Protein 4XPM (pdb70)

Secondary structure (DSSP, 8-state):
----SSS-HHHHHHHHHHHHHHHHHHT----SS-SEE--/---EEEEEETTS-EEEEEEGGGG-GGGHHHHTTPPP-TTSEEEEESSSEEEEEEEETTEEEEEEEE-/-EE-HHHHHHHHHHHTPPPB-SSSS-BPPPPSEEEEEETTT--EEEEEE---HHHHHHHHHHHHHHHHHHTT---EEEEEEETTEEEEEEEEEETTEEEEEEE-TTSSEEEEEEEETTS-HHHHHHHHHHHHHT-GGGTT---

Foldseek 3Di:
DDADPVAGPVRVVVVVVVVVVVVVVVPDDDDPDDPDPPD/DWQKKWKAFLVLHTPDIDGCRVVVSVCSVVVSPDDAPPQAWDWDDDPQWIWIWGDDPRMIMTIIDGD/DDDPQVVVQVLFQVLQDWDQDDVDRDIFHTFQKKFKAFLPQLHTPYMDGCDDPVVNSVVSNVVSVVVVCVVPDCQPKAWDAAPNFTKIWHWDCDPQWIKIKIALTLERMIIMIIHGNVPDNVVRRVSVVVSSNVVPVGHNHYD

InterPro domains:
  IPR028209 LAMTOR1/MEH1 [PF15454] (14-91)
  IPR028209 LAMTOR1/MEH1 [SM01262] (13-97)

B-factor: mean 50.01, std 18.71, range [15.62, 132.66]

CATH classification: 3.40.1840.10

Structure (mmCIF, N/CA/C/O backbone):
data_4XPM
#
_entry.id   4XPM
#
_cell.length_a   48.118
_cell.length_b   48.118
_cell.length_c   223.377
_cell.angle_alpha   90.000
_cell.angle_beta   90.000
_cell.angle_gamma   90.000
#
_symmetry.space_group_name_H-M   'P 41 21 2'
#
loop_
_entity.id
_entity.type
_entity.pdbx_description
1 polymer 'Protein MEH1'
2 polymer 'Uncharacterized protein YCR075W-A'
3 polymer 'Protein SLM4'
4 water water
#
loop_
_atom_site.group_PDB
_atom_site.id
_atom_site.type_symbol
_atom_site.label_atom_id
_atom_site.label_alt_id
_atom_site.label_comp_id
_atom_site.label_asym_id
_atom_site.label_entity_id
_atom_site.label_seq_id
_atom_site.pdbx_PDB_ins_code
_atom_site.Cartn_x
_atom_site.Cartn_y
_atom_site.Cartn_z
_atom_site.occupancy
_atom_site.B_iso_or_equiv
_atom_site.auth_seq_id
_atom_site.auth_comp_id
_atom_site.auth_asym_id
_atom_site.auth_atom_id
_atom_site.pdbx_PDB_model_num
ATOM 1 N N . SER A 1 1 ? -20.441 -16.682 -41.118 1.00 74.96 146 SER A N 1
ATOM 2 C CA . SER A 1 1 ? -19.769 -15.382 -41.041 1.00 76.31 146 SER A CA 1
ATOM 3 C C . SER A 1 1 ? -18.342 -15.411 -41.606 1.00 76.74 146 SER A C 1
ATOM 4 O O . SER A 1 1 ? -17.583 -16.350 -41.360 1.00 73.01 146 SER A O 1
ATOM 7 N N . PRO A 1 2 ? -17.970 -14.368 -42.363 1.00 77.26 147 PRO A N 1
ATOM 8 C CA . PRO A 1 2 ? -16.653 -14.316 -43.012 1.00 80.51 147 PRO A CA 1
ATOM 9 C C . PRO A 1 2 ? -15.524 -14.052 -42.026 1.00 82.94 147 PRO A C 1
ATOM 10 O O . PRO A 1 2 ? -15.743 -13.455 -40.966 1.00 78.60 147 PRO A O 1
ATOM 14 N N . ASP A 1 3 ? -14.324 -14.504 -42.375 1.00 90.06 148 ASP A N 1
ATOM 15 C CA . ASP A 1 3 ? -13.125 -14.090 -41.663 1.00 92.55 148 ASP A CA 1
ATOM 16 C C . ASP A 1 3 ? -12.508 -12.950 -42.482 1.00 90.47 148 ASP A C 1
ATOM 17 O O . ASP A 1 3 ? -12.827 -12.780 -43.660 1.00 92.88 148 ASP A O 1
ATOM 22 N N . SER A 1 4 ? -11.645 -12.161 -41.851 1.00 88.14 149 SER A N 1
ATOM 23 C CA . SER A 1 4 ? -11.061 -10.981 -42.480 1.00 84.59 149 SER A CA 1
ATOM 24 C C . SER A 1 4 ? -9.585 -10.888 -42.109 1.00 84.36 149 SER A C 1
ATOM 25 O O . SER A 1 4 ? -9.193 -11.285 -41.009 1.00 80.14 149 SER A O 1
ATOM 28 N N . ALA A 1 5 ? -8.768 -10.382 -43.031 1.00 83.60 150 ALA A N 1
ATOM 29 C CA . ALA A 1 5 ? -7.352 -10.161 -42.755 1.00 81.34 150 ALA A CA 1
ATOM 30 C C . ALA A 1 5 ? -7.127 -8.823 -42.039 1.00 80.69 150 ALA A C 1
ATOM 31 O O . ALA A 1 5 ? -6.007 -8.512 -41.629 1.00 86.94 150 ALA A O 1
ATOM 33 N N . LYS A 1 6 ? -8.193 -8.038 -41.888 1.00 77.44 151 LYS A N 1
ATOM 34 C CA . LYS A 1 6 ? -8.106 -6.764 -41.175 1.00 71.17 151 LYS A CA 1
ATOM 35 C C . LYS A 1 6 ? -8.040 -7.059 -39.684 1.00 62.20 151 LYS A C 1
ATOM 36 O O . LYS A 1 6 ? -7.212 -6.513 -38.971 1.00 64.04 151 LYS A O 1
ATOM 42 N N . ILE A 1 7 ? -8.934 -7.924 -39.223 1.00 60.33 152 ILE A N 1
ATOM 43 C CA . ILE A 1 7 ? -8.815 -8.537 -37.910 1.00 50.25 152 ILE A CA 1
ATOM 44 C C . ILE A 1 7 ? -9.463 -9.914 -37.987 1.00 52.27 152 ILE A C 1
ATOM 45 O O . ILE A 1 7 ? -10.626 -10.034 -38.357 1.00 56.56 152 ILE A O 1
ATOM 50 N N . SER A 1 8 ? -8.711 -10.958 -37.673 1.00 52.46 153 SER A N 1
ATOM 51 C CA . SER A 1 8 ? -9.245 -12.311 -37.804 1.00 54.76 153 SER A CA 1
ATOM 52 C C . SER A 1 8 ? -10.184 -12.678 -36.659 1.00 53.43 153 SER A C 1
ATOM 53 O O . SER A 1 8 ? -10.233 -11.995 -35.645 1.00 51.43 153 SER A O 1
ATOM 56 N N . LYS A 1 9 ? -10.931 -13.761 -36.825 1.00 38.33 154 LYS A N 1
ATOM 57 C CA . LYS A 1 9 ? -11.842 -14.218 -35.763 1.00 48.58 154 LYS A CA 1
ATOM 58 C C . LYS A 1 9 ? -11.093 -14.496 -34.453 1.00 44.51 154 LYS A C 1
ATOM 59 O O . LYS A 1 9 ? -11.538 -14.087 -33.378 1.00 37.67 154 LYS A O 1
ATOM 65 N N . GLU A 1 10 ? -9.962 -15.193 -34.571 1.00 37.08 155 GLU A N 1
ATOM 66 C CA . GLU A 1 10 ? -9.084 -15.514 -33.447 1.00 36.53 155 GLU A CA 1
ATOM 67 C C . GLU A 1 10 ? -8.637 -14.259 -32.713 1.00 38.44 155 GLU A C 1
ATOM 68 O O . GLU A 1 10 ? -8.738 -14.182 -31.483 1.00 34.00 155 GLU A O 1
ATOM 74 N N . GLN A 1 11 ? -8.159 -13.270 -33.467 1.00 35.25 156 GLN A N 1
ATOM 75 C CA . GLN A 1 11 ? -7.731 -11.992 -32.870 1.00 43.86 156 GLN A CA 1
ATOM 76 C C . GLN A 1 11 ? -8.878 -11.271 -32.168 1.00 32.85 156 GLN A C 1
ATOM 77 O O . GLN A 1 11 ? -8.712 -10.717 -31.083 1.00 37.39 156 GLN A O 1
ATOM 83 N N . LEU A 1 12 ? -10.034 -11.268 -32.820 1.00 33.03 157 LEU A N 1
ATOM 84 C CA . LEU A 1 12 ? -11.198 -10.557 -32.334 1.00 38.06 157 LEU A CA 1
ATOM 85 C C . LEU A 1 12 ? -11.692 -11.167 -31.018 1.00 38.63 157 LEU A C 1
ATOM 86 O O . LEU A 1 12 ? -11.934 -10.453 -30.042 1.00 44.55 157 LEU A O 1
ATOM 91 N N . LYS A 1 13 ? -11.827 -12.489 -31.017 1.00 36.72 158 LYS A N 1
ATOM 92 C CA . LYS A 1 13 ? -12.164 -13.268 -29.833 1.00 39.98 158 LYS A CA 1
ATOM 93 C C . LYS A 1 13 ? -11.147 -13.006 -28.712 1.00 38.08 158 LYS A C 1
ATOM 94 O O . LYS A 1 13 ? -11.509 -12.729 -27.556 1.00 32.12 158 LYS A O 1
ATOM 100 N N . LYS A 1 14 ? -9.870 -13.064 -29.071 1.00 34.25 159 LYS A N 1
ATOM 101 C CA . LYS A 1 14 ? -8.797 -12.833 -28.108 1.00 33.73 159 LYS A CA 1
ATOM 102 C C . LYS A 1 14 ? -8.852 -11.429 -27.502 1.00 33.71 159 LYS A C 1
ATOM 103 O O . LYS A 1 14 ? -8.640 -11.248 -26.295 1.00 32.96 159 LYS A O 1
ATOM 109 N N . LEU A 1 15 ? -9.150 -10.439 -28.330 1.00 30.13 160 LEU A N 1
ATOM 110 C CA . LEU A 1 15 ? -9.295 -9.084 -27.835 1.00 29.53 160 LEU A CA 1
ATOM 111 C C . LEU A 1 15 ? -10.519 -8.967 -26.908 1.00 30.37 160 LEU A C 1
ATOM 112 O O . LEU A 1 15 ? -10.517 -8.204 -25.946 1.00 36.47 160 LEU A O 1
ATOM 117 N N . HIS A 1 16 ? -11.563 -9.733 -27.196 1.00 30.66 161 HIS A N 1
ATOM 118 C CA . HIS A 1 16 ? -12.732 -9.749 -26.329 1.00 31.41 161 HIS A CA 1
ATOM 119 C C . HIS A 1 16 ? -12.336 -10.316 -24.971 1.00 32.45 161 HIS A C 1
ATOM 120 O O . HIS A 1 16 ? -12.651 -9.739 -23.928 1.00 32.36 161 HIS A O 1
ATOM 127 N N . SER A 1 17 ? -11.616 -11.431 -24.977 1.00 29.16 162 SER A N 1
ATOM 128 C CA . SER A 1 17 ? -11.200 -12.049 -23.714 1.00 29.53 162 SER A CA 1
ATOM 129 C C . SER A 1 17 ? -10.281 -11.131 -22.893 1.00 29.37 162 SER A C 1
ATOM 130 O O . SER A 1 17 ? -10.384 -11.092 -21.664 1.00 32.23 162 SER A O 1
ATOM 133 N N . ASN A 1 18 ? -9.396 -10.392 -23.571 1.00 31.01 163 ASN A N 1
ATOM 134 C CA . ASN A 1 18 ? -8.484 -9.456 -22.897 1.00 32.73 163 ASN A CA 1
ATOM 135 C C . ASN A 1 18 ? -9.227 -8.318 -22.199 1.00 32.87 163 ASN A C 1
ATOM 136 O O . ASN A 1 18 ? -8.977 -8.033 -21.025 1.00 36.82 163 ASN A O 1
ATOM 141 N N . ILE A 1 19 ? -10.144 -7.676 -22.914 1.00 31.17 164 ILE A N 1
ATOM 142 C CA . ILE A 1 19 ? -10.964 -6.631 -22.313 1.00 28.47 164 ILE A CA 1
ATOM 143 C C . ILE A 1 19 ? -11.706 -7.168 -21.070 1.00 30.17 164 ILE A C 1
ATOM 144 O O . ILE A 1 19 ? -11.680 -6.540 -20.007 1.00 33.78 164 ILE A O 1
ATOM 149 N N . LEU A 1 20 ? -12.340 -8.339 -21.190 1.00 30.24 165 LEU A N 1
ATOM 150 C CA . LEU A 1 20 ? -13.077 -8.920 -20.060 1.00 32.43 165 LEU A CA 1
ATOM 151 C C . LEU A 1 20 ? -12.143 -9.239 -18.901 1.00 32.54 165 LEU A C 1
ATOM 152 O O . LEU A 1 20 ? -12.418 -8.865 -17.756 1.00 30.44 165 LEU A O 1
ATOM 157 N N . ASN A 1 21 ? -11.037 -9.914 -19.203 1.00 30.01 166 ASN A N 1
ATOM 158 C CA . ASN A 1 21 ? -10.070 -10.263 -18.170 1.00 34.06 166 ASN A CA 1
ATOM 159 C C . ASN A 1 21 ? -9.586 -9.039 -17.402 1.00 31.13 166 ASN A C 1
ATOM 160 O O . ASN A 1 21 ? -9.504 -9.072 -16.175 1.00 32.07 166 ASN A O 1
ATOM 165 N N . GLU A 1 22 ? -9.281 -7.960 -18.123 1.00 35.04 167 GLU A N 1
ATOM 166 C CA . GLU A 1 22 ? -8.767 -6.746 -17.497 1.00 34.92 167 GLU A CA 1
ATOM 167 C C . GLU A 1 22 ? -9.832 -6.127 -16.611 1.00 37.99 167 GLU A C 1
ATOM 168 O O . GLU A 1 22 ? -9.549 -5.727 -15.490 1.00 44.84 167 GLU A O 1
ATOM 174 N N . ILE A 1 23 ? -11.058 -6.050 -17.118 1.00 34.38 168 ILE A N 1
ATOM 175 C CA . ILE A 1 23 ? -12.144 -5.424 -16.370 1.00 35.12 168 ILE A CA 1
ATOM 176 C C . ILE A 1 23 ? -12.449 -6.205 -15.103 1.00 44.42 168 ILE A C 1
ATOM 177 O O . ILE A 1 23 ? -12.571 -5.624 -14.024 1.00 45.27 168 ILE A O 1
ATOM 182 N N . PHE A 1 24 ? -12.571 -7.524 -15.225 1.00 32.26 169 PHE A N 1
ATOM 183 C CA . PHE A 1 24 ? -12.861 -8.331 -14.040 1.00 45.03 169 PHE A CA 1
ATOM 184 C C . PHE A 1 24 ? -11.692 -8.319 -13.034 1.00 43.26 169 PHE A C 1
ATOM 185 O O . PHE A 1 24 ? -11.898 -8.262 -11.832 1.00 43.10 169 PHE A O 1
ATOM 193 N N . SER A 1 25 ? -10.461 -8.307 -13.530 1.00 36.74 170 SER A N 1
ATOM 194 C CA . SER A 1 25 ? -9.316 -8.216 -12.638 1.00 41.59 170 SER A CA 1
ATOM 195 C C . SER A 1 25 ? -9.367 -6.890 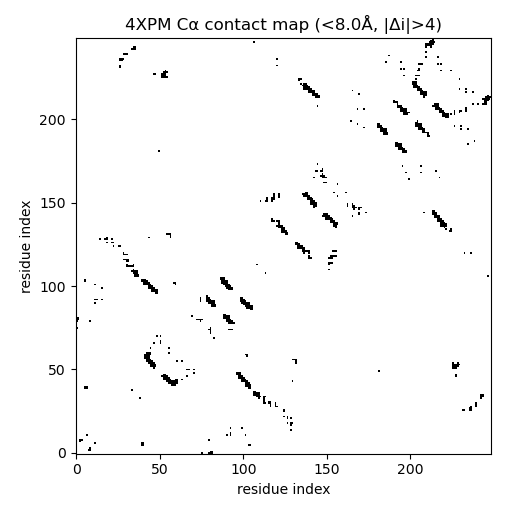-11.870 1.00 44.84 170 SER A C 1
ATOM 196 O O . SER A 1 25 ? -9.241 -6.864 -10.650 1.00 50.90 170 SER A O 1
ATOM 199 N N . GLN A 1 26 ? -9.596 -5.800 -12.592 1.00 42.70 171 GLN A N 1
ATOM 200 C CA . GLN A 1 26 ? -9.624 -4.472 -11.996 1.00 40.29 171 GLN A CA 1
ATOM 201 C C . GLN A 1 26 ? -10.911 -4.191 -11.213 1.00 43.07 171 GLN A C 1
ATOM 202 O O . GLN A 1 26 ? -11.037 -3.153 -10.561 1.00 45.62 171 GLN A O 1
ATOM 208 N N . SER A 1 27 ? -11.860 -5.119 -11.261 1.00 43.38 172 SER A N 1
ATOM 209 C CA . SER A 1 27 ? -13.104 -4.951 -10.506 1.00 40.67 172 SER A CA 1
ATOM 210 C C . SER A 1 27 ? -13.017 -5.508 -9.094 1.00 43.64 172 SER A C 1
ATOM 211 O O . SER A 1 27 ? -13.963 -5.398 -8.324 1.00 50.22 172 SER A O 1
ATOM 214 N N . GLN A 1 28 ? -11.893 -6.127 -8.764 1.00 48.54 173 GLN A N 1
ATOM 215 C CA . GLN A 1 28 ? -11.724 -6.699 -7.444 1.00 49.27 173 GLN A CA 1
ATOM 216 C C . GLN A 1 28 ? -11.432 -5.562 -6.509 1.00 46.09 173 GLN A C 1
ATOM 217 O O . GLN A 1 28 ? -10.711 -4.634 -6.857 1.00 50.45 173 GLN A O 1
ATOM 223 N N . VAL A 1 29 ? -12.016 -5.609 -5.324 1.00 45.56 174 VAL A N 1
ATOM 224 C CA . VAL A 1 29 ? -11.644 -4.650 -4.297 1.00 49.03 174 VAL A CA 1
ATOM 225 C C . VAL A 1 29 ? -11.376 -5.381 -2.988 1.00 53.08 174 VAL A C 1
ATOM 226 O O . VAL A 1 29 ? -12.094 -6.325 -2.627 1.00 51.27 174 VAL A O 1
ATOM 230 N N . ASN A 1 30 ? -10.301 -4.986 -2.311 1.00 50.22 175 ASN A N 1
ATOM 231 C CA . ASN A 1 30 ? -9.966 -5.604 -1.041 1.00 49.07 175 ASN A CA 1
ATOM 232 C C . ASN A 1 30 ? -10.685 -4.870 0.063 1.00 48.76 175 ASN A C 1
ATOM 233 O O . ASN A 1 30 ? -10.683 -3.637 0.090 1.00 47.74 175 ASN A O 1
ATOM 238 N N . LYS A 1 31 ? -11.333 -5.606 0.959 1.00 50.95 176 LYS A N 1
ATOM 239 C CA . LYS A 1 31 ? -11.713 -4.982 2.224 1.00 57.14 176 LYS A CA 1
ATOM 240 C C . LYS A 1 31 ? -10.501 -4.999 3.153 1.00 52.88 176 LYS A C 1
ATOM 241 O O . LYS A 1 31 ? -9.740 -5.963 3.169 1.00 54.90 176 LYS A O 1
ATOM 247 N N . PRO A 1 32 ? -10.304 -3.909 3.901 1.00 53.10 177 PRO A N 1
ATOM 248 C CA . PRO A 1 32 ? -9.171 -3.779 4.825 1.00 55.96 177 PRO A CA 1
ATOM 249 C C . PRO A 1 32 ? -9.342 -4.696 6.023 1.00 52.90 177 PRO A C 1
ATOM 250 O O . PRO A 1 32 ? -8.371 -4.977 6.721 1.00 54.35 177 PRO A O 1
ATOM 254 N N . GLY A 1 33 ? -10.570 -5.147 6.254 1.00 51.56 178 GLY A N 1
ATOM 255 C CA . GLY A 1 33 ? -10.878 -6.015 7.378 1.00 56.81 178 GLY A CA 1
ATOM 256 C C . GLY A 1 33 ? -12.367 -6.312 7.482 1.00 56.13 178 GLY A C 1
ATOM 257 O O . GLY A 1 33 ? -13.142 -5.914 6.613 1.00 61.17 178 GLY A O 1
ATOM 258 N N . PRO A 1 34 ? -1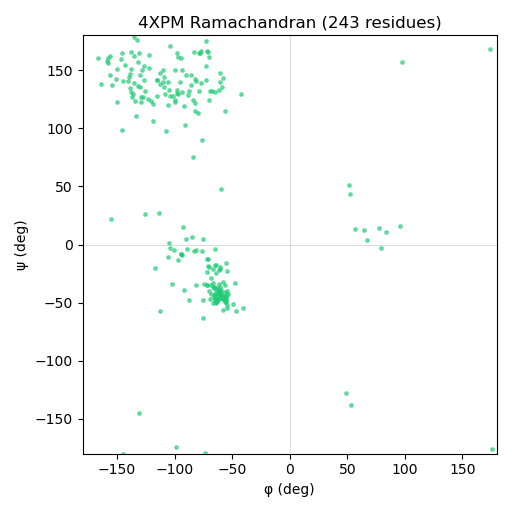2.776 -7.030 8.539 1.00 56.40 179 PRO A N 1
ATOM 259 C CA . PRO A 1 34 ? -14.199 -7.315 8.755 1.00 58.47 179 PRO A CA 1
ATOM 260 C C . PRO A 1 34 ? -15.004 -6.023 8.857 1.00 52.01 179 PRO A C 1
ATOM 261 O O . PRO A 1 34 ? -14.499 -5.043 9.401 1.00 48.22 179 PRO A O 1
ATOM 265 N N . LEU A 1 35 ? -16.223 -6.024 8.323 1.00 47.23 180 LEU A N 1
ATOM 266 C CA . LEU A 1 35 ? -17.030 -4.808 8.216 1.00 44.96 180 LEU A CA 1
ATOM 267 C C . LEU A 1 35 ? -18.096 -4.702 9.318 1.00 44.94 180 LEU A C 1
ATOM 268 O O . LEU A 1 35 ? -18.802 -3.696 9.424 1.00 41.34 180 LEU A O 1
ATOM 273 N N . THR A 1 36 ? -18.209 -5.749 10.129 1.00 47.13 181 THR A N 1
ATOM 274 C CA . THR A 1 36 ? -19.145 -5.766 11.246 1.00 48.06 181 THR A CA 1
ATOM 275 C C . THR A 1 36 ? -18.477 -6.105 12.580 1.00 57.78 181 THR A C 1
ATOM 276 O O . THR A 1 36 ? -17.447 -6.783 12.625 1.00 50.33 181 THR A O 1
ATOM 280 N N . VAL A 1 37 ? -19.082 -5.621 13.662 1.00 56.87 182 VAL A N 1
ATOM 281 C CA . VAL A 1 37 ? -18.688 -5.992 15.018 1.00 58.70 182 VAL A CA 1
ATOM 282 C C . VAL A 1 37 ? -19.924 -6.416 15.808 1.00 58.28 182 VAL A C 1
ATOM 283 O O . VAL A 1 37 ? -21.013 -5.881 15.587 1.00 57.06 182 VAL A O 1
ATOM 287 N N . PRO A 1 38 ? -19.772 -7.395 16.716 1.00 66.46 183 PRO A N 1
ATOM 288 C CA . PRO A 1 38 ? -18.538 -8.131 17.020 1.00 70.94 183 PRO A CA 1
ATOM 289 C C . PRO A 1 38 ? -18.172 -9.100 15.912 1.00 74.65 183 PRO A C 1
ATOM 290 O O . PRO A 1 38 ? -18.934 -9.238 14.956 1.00 78.31 183 PRO A O 1
ATOM 294 N N . PHE A 1 39 ? -17.017 -9.746 16.027 1.00 84.28 184 PHE A N 1
ATOM 295 C CA . PHE A 1 39 ? -16.558 -10.666 14.991 1.00 88.79 184 PHE A CA 1
ATOM 296 C C . PHE A 1 39 ? -17.163 -12.054 15.170 1.00 91.18 184 PHE A C 1
ATOM 297 O O . PHE A 1 39 ? -17.159 -12.605 16.271 1.00 95.12 184 PHE A O 1
ATOM 305 N N . ASP B 2 9 ? -6.108 -1.600 -40.380 1.00 78.88 8 ASP B N 1
ATOM 306 C CA . ASP B 2 9 ? -5.897 -1.242 -38.983 1.00 73.41 8 ASP B CA 1
ATOM 307 C C . ASP B 2 9 ? -7.229 -1.051 -38.237 1.00 66.59 8 ASP B C 1
ATOM 308 O O . ASP B 2 9 ? -8.287 -0.839 -38.839 1.00 61.83 8 ASP B O 1
ATOM 313 N N . ILE B 2 10 ? -7.161 -1.123 -36.916 1.00 59.61 9 ILE B N 1
ATOM 314 C CA . ILE B 2 10 ? -8.330 -0.937 -36.077 1.00 56.06 9 ILE B CA 1
ATOM 315 C C . ILE B 2 10 ? -8.595 0.545 -35.859 1.00 56.41 9 ILE B C 1
ATOM 316 O O . ILE B 2 10 ? -7.744 1.262 -35.354 1.00 59.90 9 ILE B O 1
ATOM 321 N N . LYS B 2 11 ? -9.778 1.008 -36.247 1.00 55.33 10 LYS B N 1
ATOM 322 C CA . LYS B 2 11 ? -10.087 2.429 -36.159 1.00 47.78 10 LYS B CA 1
ATOM 323 C C . LYS B 2 11 ? -10.866 2.753 -34.888 1.00 49.70 10 LYS B C 1
ATOM 324 O O . LYS B 2 11 ? -11.008 3.917 -34.511 1.00 53.00 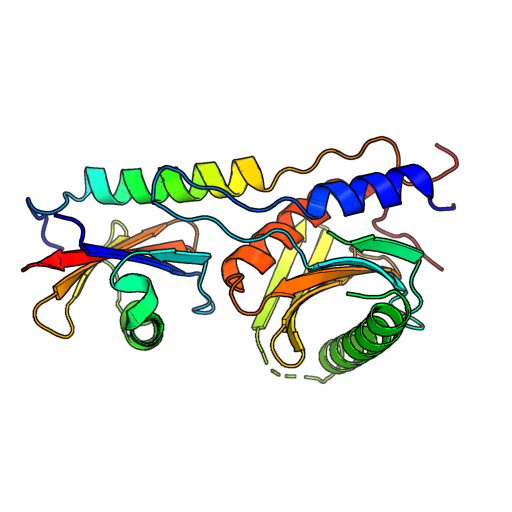10 LYS B O 1
ATOM 330 N N . GLY B 2 12 ? -11.377 1.722 -34.224 1.00 47.94 11 GLY B N 1
ATOM 331 C CA . GLY B 2 12 ? -12.135 1.935 -33.007 1.00 46.55 11 GLY B CA 1
ATOM 332 C C . GLY B 2 12 ? -12.762 0.672 -32.468 1.00 40.00 11 GLY B C 1
ATOM 333 O O . GLY B 2 12 ? -12.785 -0.356 -33.148 1.00 41.11 11 GLY B O 1
ATOM 334 N N . THR B 2 13 ? -13.265 0.750 -31.236 1.00 35.95 12 THR B N 1
ATOM 335 C CA . THR B 2 13 ? -13.988 -0.361 -30.615 1.00 31.41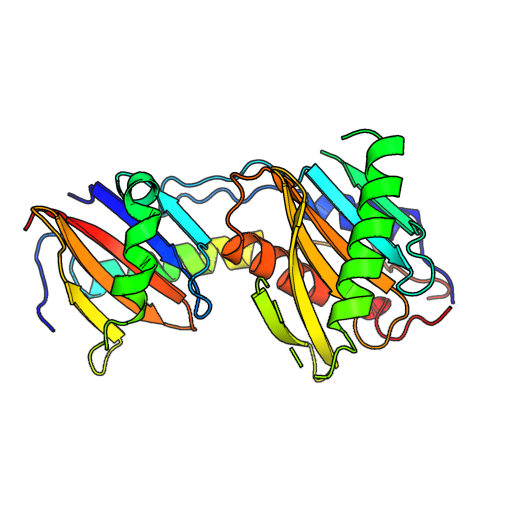 12 THR B CA 1
ATOM 336 C C . THR B 2 13 ? -15.137 0.185 -29.781 1.00 34.10 12 THR B C 1
ATOM 337 O O . THR B 2 13 ? -15.099 1.336 -29.324 1.00 36.40 12 THR B O 1
ATOM 341 N N . ILE B 2 14 ? -16.162 -0.644 -29.608 1.00 28.65 13 ILE B N 1
ATOM 342 C CA . ILE B 2 14 ? -17.192 -0.442 -28.598 1.00 42.16 13 ILE B CA 1
ATOM 343 C C . ILE B 2 14 ? -17.480 -1.803 -27.982 1.00 37.46 13 ILE B C 1
ATOM 344 O O . ILE B 2 14 ? -17.692 -2.776 -28.706 1.00 30.77 13 ILE B O 1
ATOM 349 N N . ALA B 2 15 ? -17.491 -1.883 -26.659 1.00 31.89 14 ALA B N 1
ATOM 350 C CA . ALA B 2 15 ? -18.051 -3.057 -26.006 1.00 28.82 14 ALA B CA 1
ATOM 351 C C . ALA B 2 15 ? -19.339 -2.633 -25.330 1.00 31.38 14 ALA B C 1
ATOM 352 O O . ALA B 2 15 ? -19.408 -1.549 -24.748 1.00 35.16 14 ALA B O 1
ATOM 354 N N . PHE B 2 16 ? -20.361 -3.486 -25.405 1.00 27.93 15 PHE B N 1
ATOM 355 C CA . PHE B 2 16 ? -21.624 -3.193 -24.754 1.00 24.14 15 PHE B CA 1
ATOM 356 C C . PHE B 2 16 ? -22.318 -4.440 -24.233 1.00 24.82 15 PHE B C 1
ATOM 357 O O . PHE B 2 16 ? -22.039 -5.541 -24.700 1.00 31.38 15 PHE B O 1
ATOM 365 N N . ASP B 2 17 ? -23.231 -4.261 -23.277 1.00 24.24 16 ASP B N 1
ATOM 366 C CA . ASP B 2 17 ? -23.861 -5.392 -22.620 1.00 32.64 16 ASP B CA 1
ATOM 367 C C . ASP B 2 17 ? -25.233 -5.679 -23.236 1.00 33.71 16 ASP B C 1
ATOM 368 O O . ASP B 2 17 ? -25.616 -5.030 -24.213 1.00 28.37 16 ASP B O 1
ATOM 373 N N . THR B 2 18 ? -25.970 -6.624 -22.648 1.00 36.65 17 THR B N 1
ATOM 374 C CA . THR B 2 18 ? -27.271 -7.057 -23.179 1.00 37.47 17 THR B CA 1
ATOM 375 C C . THR B 2 18 ? -28.402 -6.031 -23.044 1.00 33.25 17 THR B C 1
ATOM 376 O O . THR B 2 18 ? -29.405 -6.133 -23.733 1.00 36.44 17 THR B O 1
ATOM 380 N N . HIS B 2 19 ? -28.246 -5.058 -22.150 1.00 34.94 18 HIS B N 1
ATOM 381 C CA . HIS B 2 19 ? -29.177 -3.938 -22.069 1.00 31.48 18 HIS B CA 1
ATOM 382 C C . HIS B 2 19 ? -28.820 -2.882 -23.136 1.00 33.76 18 HIS B C 1
ATOM 383 O O . HIS B 2 19 ? -29.519 -1.889 -23.289 1.00 35.97 18 HIS B O 1
ATOM 390 N N . GLY B 2 20 ? -27.725 -3.080 -23.863 1.00 32.52 19 GLY B N 1
ATOM 391 C CA . GLY B 2 20 ? -27.277 -2.076 -24.814 1.00 26.73 19 GLY B CA 1
ATOM 392 C C . GLY B 2 20 ? -26.446 -0.957 -24.176 1.00 38.89 19 GLY B C 1
ATOM 393 O O . GLY B 2 20 ? -26.180 0.059 -24.822 1.00 38.12 19 GLY B O 1
ATOM 394 N N . ASN B 2 21 ? -26.034 -1.122 -22.917 1.00 28.93 20 ASN B N 1
ATOM 395 C CA . ASN B 2 21 ? -25.229 -0.092 -22.249 1.00 33.31 20 ASN B CA 1
ATOM 396 C C . ASN B 2 21 ? -23.749 -0.257 -22.548 1.00 30.80 20 ASN B C 1
ATOM 397 O O . ASN B 2 21 ? -23.262 -1.380 -22.714 1.00 30.97 20 ASN B O 1
ATOM 402 N N . VAL B 2 22 ? -23.020 0.842 -22.640 1.00 30.09 21 VAL B N 1
ATOM 403 C CA . VAL B 2 22 ? -21.628 0.689 -23.035 1.00 28.70 21 VAL B CA 1
ATOM 404 C C . VAL B 2 22 ? -20.767 0.313 -21.854 1.00 27.20 21 VAL B C 1
ATOM 405 O O . VAL B 2 22 ? -21.022 0.717 -20.720 1.00 32.26 21 VAL B O 1
ATOM 409 N N . ILE B 2 23 ? -19.802 -0.551 -22.133 1.00 27.93 22 ILE B N 1
ATOM 410 C CA . ILE B 2 23 ? -18.786 -0.954 -21.177 1.00 29.30 22 ILE B CA 1
ATOM 411 C C . ILE B 2 23 ? -17.459 -0.227 -21.459 1.00 27.69 22 ILE B C 1
ATOM 412 O O . ILE B 2 23 ? -16.697 0.114 -20.538 1.00 28.95 22 ILE B O 1
ATOM 417 N N . GLU B 2 24 ? -17.190 0.019 -22.737 1.00 32.06 23 GLU B N 1
ATOM 418 C CA . GLU B 2 24 ? -16.038 0.839 -23.124 1.00 38.64 23 GLU B CA 1
ATOM 419 C C . GLU B 2 24 ? -16.152 1.227 -24.584 1.00 36.60 23 GLU B C 1
ATOM 420 O O . GLU B 2 24 ? -16.879 0.581 -25.357 1.00 30.64 23 GLU B O 1
ATOM 426 N N . SER B 2 25 ? -15.427 2.276 -24.956 1.00 32.31 24 SER B N 1
ATOM 427 C CA . SER B 2 25 ? -15.359 2.686 -26.356 1.00 38.52 24 SER B CA 1
ATOM 428 C C . SER B 2 25 ? -14.085 3.480 -26.605 1.00 36.75 24 SER B C 1
ATOM 429 O O . SER B 2 25 ? -13.603 4.188 -25.721 1.00 43.25 24 SER B O 1
ATOM 432 N N . THR B 2 26 ? -13.539 3.322 -27.808 1.00 43.53 25 THR B N 1
ATOM 433 C CA . THR B 2 26 ? -12.284 3.942 -28.232 1.00 39.26 25 THR B CA 1
ATOM 434 C C . THR B 2 26 ? -12.405 4.264 -29.717 1.00 45.11 25 THR B C 1
ATOM 435 O O . THR B 2 26 ? -13.300 3.735 -30.404 1.00 43.80 25 THR B O 1
ATOM 439 N N . GLY B 2 27 ? -11.496 5.109 -30.210 1.00 47.93 26 GLY B N 1
ATOM 440 C CA . GLY B 2 27 ? -11.456 5.501 -31.612 1.00 41.00 26 GLY B CA 1
ATOM 441 C C . GLY B 2 27 ? -12.788 6.037 -32.120 1.00 52.94 26 GLY B C 1
ATOM 442 O O . GLY B 2 27 ? -13.481 6.789 -31.421 1.00 44.49 26 GLY B O 1
ATOM 443 N N . VAL B 2 28 ? -13.160 5.639 -33.333 1.00 40.68 27 VAL B N 1
ATOM 444 C CA . VAL B 2 28 ? -14.443 6.041 -33.897 1.00 54.71 27 VAL B CA 1
ATOM 445 C C . VAL B 2 28 ? -15.593 5.456 -33.087 1.00 52.63 27 VAL B C 1
ATOM 446 O O . VAL B 2 28 ? -16.733 5.917 -33.192 1.00 51.75 27 VAL B O 1
ATOM 450 N N . GLY B 2 29 ? -15.286 4.438 -32.286 1.00 45.10 28 GLY B N 1
ATOM 451 C CA . GLY B 2 29 ? -16.288 3.799 -31.459 1.00 38.75 28 GLY B CA 1
ATOM 452 C C . GLY B 2 29 ? -16.993 4.809 -30.579 1.00 44.99 28 GLY B C 1
ATOM 453 O O . GLY B 2 29 ? -18.219 4.776 -30.454 1.00 44.05 28 GLY B O 1
ATOM 454 N N . SER B 2 30 ? -16.218 5.723 -29.988 1.00 45.55 29 SER B N 1
ATOM 455 C CA . SER B 2 30 ? -16.772 6.761 -29.113 1.00 43.99 29 SER B CA 1
ATOM 456 C C . SER B 2 30 ? -17.654 7.766 -29.865 1.00 52.14 29 SER B C 1
ATOM 457 O O . SER B 2 30 ? -18.494 8.438 -29.265 1.00 54.19 29 SER B O 1
ATOM 460 N N . GLN B 2 31 ? -17.466 7.854 -31.179 1.00 51.01 30 GLN B N 1
ATOM 461 C CA . GLN B 2 31 ? -18.213 8.792 -32.001 1.00 53.83 30 GLN B CA 1
ATOM 462 C C . GLN B 2 31 ? -19.445 8.123 -32.584 1.00 54.10 30 GLN B C 1
ATOM 463 O O . GLN B 2 31 ? -20.302 8.782 -33.166 1.00 55.60 30 GLN B O 1
ATOM 469 N N . ARG B 2 32 ? -19.536 6.809 -32.419 1.00 51.48 31 ARG B N 1
ATOM 470 C CA . ARG B 2 32 ? -20.616 6.059 -33.043 1.00 49.26 31 ARG B CA 1
ATOM 471 C C . ARG B 2 32 ? -21.413 5.231 -32.051 1.00 48.80 31 ARG B C 1
ATOM 472 O O . ARG B 2 32 ? -22.018 4.226 -32.426 1.00 48.54 31 ARG B O 1
ATOM 480 N N . ILE B 2 33 ? -21.427 5.672 -30.796 1.00 47.67 32 ILE B N 1
ATOM 481 C CA . ILE B 2 33 ? -22.204 5.021 -29.748 1.00 41.69 32 ILE B CA 1
ATOM 482 C C . ILE B 2 33 ? -23.642 4.737 -30.187 1.00 43.83 32 ILE B C 1
ATOM 483 O O . ILE B 2 33 ? -24.226 3.723 -29.808 1.00 51.63 32 ILE B O 1
ATOM 488 N N . GLU B 2 34 ? -24.206 5.599 -31.023 1.00 42.27 33 GLU B N 1
ATOM 489 C CA . GLU B 2 34 ? -25.586 5.391 -31.461 1.00 47.21 33 GLU B CA 1
ATOM 490 C C . GLU B 2 34 ? -25.766 4.114 -32.290 1.00 47.58 33 GLU B C 1
ATOM 491 O O . GLU B 2 34 ? -26.886 3.638 -32.439 1.00 49.58 33 GLU B O 1
ATOM 497 N N . ASP B 2 35 ? -24.664 3.564 -32.810 1.00 46.28 34 ASP B N 1
ATOM 498 C CA . ASP B 2 35 ? -24.689 2.327 -33.604 1.00 46.62 34 ASP B CA 1
ATOM 499 C C . ASP B 2 35 ? -25.227 1.129 -32.820 1.00 47.21 34 ASP B C 1
ATOM 500 O O . ASP B 2 35 ? -25.642 0.135 -33.417 1.00 39.27 34 ASP B O 1
ATOM 505 N N . ILE B 2 36 ? -25.182 1.213 -31.488 1.00 47.79 35 ILE B N 1
ATOM 506 C CA . ILE B 2 36 ? -25.450 0.058 -30.632 1.00 42.82 35 ILE B CA 1
ATOM 507 C C . ILE B 2 36 ? -26.849 -0.483 -30.848 1.00 42.71 35 ILE B C 1
ATOM 508 O O . ILE B 2 36 ? -27.049 -1.691 -30.883 1.00 43.24 35 ILE B O 1
ATOM 513 N N . GLY B 2 37 ? -27.808 0.420 -31.010 1.00 38.03 36 GLY B N 1
ATOM 514 C CA . GLY B 2 37 ? -29.165 0.032 -31.352 1.00 36.24 36 GLY B CA 1
ATOM 515 C C . GLY B 2 37 ? -29.219 -0.988 -32.482 1.00 40.00 36 GLY B C 1
ATOM 516 O O . GLY B 2 37 ? -29.756 -2.085 -32.299 1.00 46.27 36 GLY B O 1
ATOM 517 N N . ASP B 2 38 ? -28.643 -0.648 -33.635 1.00 36.50 37 ASP B N 1
ATOM 518 C CA . ASP B 2 38 ? -28.558 -1.592 -34.759 1.00 37.46 37 ASP B CA 1
ATOM 519 C C . ASP B 2 38 ? -27.695 -2.821 -34.445 1.00 35.47 37 ASP B C 1
ATOM 520 O O . ASP B 2 38 ? -28.127 -3.946 -34.656 1.00 33.64 37 ASP B O 1
ATOM 525 N N . LEU B 2 39 ? -26.478 -2.594 -33.944 1.00 31.71 38 LEU B N 1
ATOM 526 C CA . LEU B 2 39 ? -25.537 -3.667 -33.652 1.00 30.30 38 LEU B CA 1
ATOM 527 C C . LEU B 2 39 ? -26.135 -4.743 -32.740 1.00 52.85 38 LEU B C 1
ATOM 528 O O . LEU B 2 39 ? -25.954 -5.934 -32.976 1.00 29.48 38 LEU B O 1
ATOM 533 N N . SER B 2 40 ? -26.863 -4.311 -31.714 1.00 29.05 39 SER B N 1
ATOM 534 C CA . SER B 2 40 ? -27.427 -5.202 -30.708 1.00 32.82 39 SER B CA 1
ATOM 535 C C . SER B 2 40 ? -28.569 -6.030 -31.282 1.00 39.73 39 SER B C 1
ATOM 536 O O . SER B 2 40 ? -29.026 -6.978 -30.655 1.00 45.48 39 SER B O 1
ATOM 539 N N . LYS B 2 41 ? -29.039 -5.649 -32.464 1.00 38.09 40 LYS B N 1
ATOM 540 C CA . LYS B 2 41 ? -30.102 -6.378 -33.149 1.00 37.70 40 LYS B CA 1
ATOM 541 C C . LYS B 2 41 ? -29.538 -7.390 -34.134 1.00 37.28 40 LYS B C 1
ATOM 542 O O . LYS B 2 41 ? -30.277 -8.190 -34.689 1.00 38.11 40 LYS B O 1
ATOM 548 N N . VAL B 2 42 ? -28.223 -7.352 -34.348 1.00 37.65 41 VAL B N 1
ATOM 549 C CA . VAL B 2 42 ? -27.582 -8.315 -35.238 1.00 29.68 41 VAL B CA 1
ATOM 550 C C . VAL B 2 42 ? -27.598 -9.708 -34.619 1.00 30.62 41 VAL B C 1
ATOM 551 O O . VAL B 2 42 ? -27.261 -9.897 -33.450 1.00 36.21 41 VAL B O 1
ATOM 555 N N . THR B 2 43 ? -28.007 -10.678 -35.416 1.00 27.51 42 THR B N 1
ATOM 556 C CA . THR B 2 43 ? -28.023 -12.070 -35.006 1.00 34.70 42 THR B CA 1
ATOM 557 C C . THR B 2 43 ? -26.703 -12.725 -35.408 1.00 34.53 42 THR B C 1
ATOM 558 O O . THR B 2 43 ? -26.374 -12.789 -36.587 1.00 39.02 42 THR B O 1
ATOM 562 N N . LEU B 2 44 ? -25.958 -13.227 -34.430 1.00 29.18 43 LEU B N 1
ATOM 563 C CA . LEU B 2 44 ? -24.610 -13.716 -34.689 1.00 30.93 43 LEU B CA 1
ATOM 564 C C . LEU B 2 44 ? -24.635 -15.134 -35.211 1.00 33.31 43 LEU B C 1
ATOM 565 O O . LEU B 2 44 ? -25.660 -15.806 -35.126 1.00 32.09 43 LEU B O 1
ATOM 570 N N . ASP B 2 45 ? -23.507 -15.583 -35.764 1.00 28.24 44 ASP B N 1
ATOM 571 C CA . ASP B 2 45 ? -23.419 -16.955 -36.243 1.00 30.25 44 ASP B CA 1
ATOM 572 C C . ASP B 2 45 ? -23.319 -17.917 -35.052 1.00 37.87 44 ASP B C 1
ATOM 573 O O . ASP B 2 45 ? -23.292 -17.485 -33.894 1.00 37.42 44 ASP B O 1
ATOM 578 N N . ALA B 2 46 ? -23.227 -19.210 -35.343 1.00 37.27 45 ALA B N 1
ATOM 579 C CA . ALA B 2 46 ? -23.193 -20.245 -34.314 1.00 41.19 45 ALA B CA 1
ATOM 580 C C . ALA B 2 46 ? -22.007 -20.119 -33.342 1.00 44.94 45 ALA B C 1
ATOM 581 O O . ALA B 2 46 ? -22.040 -20.677 -32.249 1.00 54.33 45 ALA B O 1
ATOM 583 N N . GLU B 2 47 ? -20.967 -19.395 -33.738 1.00 40.85 46 GLU B N 1
ATOM 584 C CA . GLU B 2 47 ? -19.809 -19.198 -32.872 1.00 45.30 46 GLU B CA 1
ATOM 585 C C . GLU B 2 47 ? -19.758 -17.797 -32.243 1.00 39.27 46 GLU B C 1
ATOM 586 O O . GLU B 2 47 ? -18.830 -17.481 -31.511 1.00 43.11 46 GLU B O 1
ATOM 592 N N . GLY B 2 48 ? -20.758 -16.966 -32.524 1.00 32.80 47 GLY B N 1
ATOM 593 C CA . GLY B 2 48 ? -20.828 -15.644 -31.933 1.00 29.60 47 GLY B CA 1
ATOM 594 C C . GLY B 2 48 ? -20.262 -14.513 -32.763 1.00 29.11 47 GLY B C 1
ATOM 595 O O . GLY B 2 48 ? -20.021 -13.429 -32.227 1.00 30.10 47 GLY B O 1
ATOM 596 N N . PHE B 2 49 ? -20.050 -14.745 -34.061 1.00 26.38 48 PHE B N 1
ATOM 597 C CA . PHE B 2 49 ? -19.448 -13.723 -34.933 1.00 27.70 48 PHE B CA 1
ATOM 598 C C . PHE B 2 49 ? -20.439 -13.131 -35.940 1.00 32.86 48 PHE B C 1
ATOM 599 O O . PHE B 2 49 ? -21.381 -13.803 -36.366 1.00 39.89 48 PHE B O 1
ATOM 607 N N . ALA B 2 50 ? -20.214 -11.873 -36.316 1.00 26.71 49 ALA B N 1
ATOM 608 C CA . ALA B 2 50 ? -20.924 -11.246 -37.433 1.00 23.52 49 ALA B CA 1
ATOM 609 C C . ALA B 2 50 ? -20.094 -10.091 -38.007 1.00 28.19 49 ALA B C 1
ATOM 610 O O . ALA B 2 50 ? -19.171 -9.592 -37.355 1.00 32.47 49 ALA B O 1
ATOM 612 N N . GLN B 2 51 ? -20.433 -9.669 -39.222 1.00 33.44 50 GLN B N 1
ATOM 613 C CA . GLN B 2 51 ? -19.866 -8.466 -39.811 1.00 38.20 50 GLN B CA 1
ATOM 614 C C . GLN B 2 51 ? -20.977 -7.647 -40.434 1.00 37.32 50 GLN B C 1
ATOM 615 O O . GLN B 2 51 ? -21.690 -8.130 -41.302 1.00 37.58 50 GLN B O 1
ATOM 621 N N . VAL B 2 52 ? -21.104 -6.401 -40.000 1.00 41.04 51 VAL B N 1
ATOM 622 C CA . VAL B 2 52 ? -22.034 -5.457 -40.603 1.00 40.09 51 VAL B CA 1
ATOM 623 C C . VAL B 2 52 ? -21.299 -4.153 -40.840 1.00 42.14 51 VAL B C 1
ATOM 624 O O . VAL B 2 52 ? -20.139 -4.005 -40.447 1.00 34.01 51 VAL B O 1
ATOM 628 N N . GLN B 2 53 ? -21.984 -3.203 -41.468 1.00 46.07 52 GLN B N 1
ATOM 629 C CA . GLN B 2 53 ? -21.399 -1.891 -41.705 1.00 47.64 52 GLN B CA 1
ATOM 630 C C . GLN B 2 53 ? -22.459 -0.869 -42.065 1.00 49.11 52 GLN B C 1
ATOM 631 O O . GLN B 2 53 ? -23.383 -1.157 -42.830 1.00 53.62 52 GLN B O 1
ATOM 637 N N . GLY B 2 54 ? -22.322 0.322 -41.495 1.00 49.82 53 GLY B N 1
ATOM 638 C CA . GLY B 2 54 ? -23.195 1.431 -41.822 1.00 60.55 53 GLY B CA 1
ATOM 639 C C . GLY B 2 54 ? -22.650 2.191 -43.013 1.00 64.99 53 GLY B C 1
ATOM 640 O O . GLY B 2 54 ? -23.375 2.481 -43.956 1.00 65.76 53 GLY B O 1
ATOM 641 N N . ASP B 2 55 ? -21.361 2.508 -42.967 1.00 65.41 54 ASP B N 1
ATOM 642 C CA . ASP B 2 55 ? -20.714 3.207 -44.064 1.00 65.22 54 ASP B CA 1
ATOM 643 C C . ASP B 2 55 ? -19.422 2.508 -44.467 1.00 63.45 54 ASP B C 1
ATOM 644 O O . ASP B 2 55 ? -19.305 1.274 -44.409 1.00 56.08 54 ASP B O 1
ATOM 649 N N . SER B 2 56 ? -18.455 3.328 -44.862 1.00 62.17 55 SER B N 1
ATOM 650 C CA . SER B 2 56 ? -17.130 2.893 -45.275 1.00 64.35 55 SER B CA 1
ATOM 651 C C . SER B 2 56 ? -16.408 2.043 -44.219 1.00 64.87 55 SER B C 1
ATOM 652 O O . SER B 2 56 ? -15.423 1.371 -44.529 1.00 67.51 55 SER B O 1
ATOM 655 N N . LEU B 2 57 ? -16.889 2.071 -42.978 1.00 61.12 56 LEU B N 1
ATOM 656 C CA . LEU B 2 57 ? -16.245 1.323 -41.899 1.00 58.56 56 LEU B CA 1
ATOM 657 C C . LEU B 2 57 ? -16.903 -0.038 -41.604 1.00 51.61 56 LEU B C 1
ATOM 658 O O . LEU B 2 57 ? -18.114 -0.135 -41.432 1.00 46.92 56 LEU B O 1
ATOM 663 N N . LEU B 2 58 ? -16.076 -1.078 -41.544 1.00 49.52 57 LEU B N 1
ATOM 664 C CA . LEU B 2 58 ? -16.519 -2.443 -41.280 1.00 42.82 57 LEU B CA 1
ATOM 665 C C . LEU B 2 58 ? -16.552 -2.708 -39.777 1.00 43.69 57 LEU B C 1
ATOM 666 O O . LEU B 2 58 ? -15.563 -2.447 -39.063 1.00 41.42 57 LEU B O 1
ATOM 671 N N . VAL B 2 59 ? -17.686 -3.212 -39.294 1.00 40.89 58 VAL B N 1
ATOM 672 C CA . VAL B 2 59 ? -17.844 -3.517 -37.875 1.00 46.35 58 VAL B CA 1
ATOM 673 C C . VAL B 2 59 ? -17.775 -5.030 -37.713 1.00 43.43 58 VAL B C 1
ATOM 674 O O . VAL B 2 59 ? -18.566 -5.772 -38.316 1.00 42.58 58 VAL B O 1
ATOM 678 N N . HIS B 2 60 ? -16.791 -5.473 -36.938 1.00 39.92 59 HIS B N 1
ATOM 679 C CA . HIS B 2 60 ? -16.613 -6.874 -36.623 1.00 30.11 59 HIS B CA 1
ATOM 680 C C . HIS B 2 60 ? -17.206 -7.091 -35.239 1.00 35.93 59 HIS B C 1
ATOM 681 O O . HIS B 2 60 ? -16.820 -6.428 -34.265 1.00 27.21 59 HIS B O 1
ATOM 688 N N . LEU B 2 61 ? -18.170 -7.998 -35.155 1.00 28.33 60 LEU B N 1
ATOM 689 C CA . LEU B 2 61 ? -18.843 -8.278 -33.902 1.00 28.83 60 LEU B CA 1
ATOM 690 C C . LEU B 2 61 ? -18.453 -9.636 -33.355 1.00 28.84 60 LEU B C 1
ATOM 691 O O . LEU B 2 61 ? -18.402 -10.619 -34.091 1.00 29.61 60 LEU B O 1
ATOM 696 N N . TYR B 2 62 ? -18.174 -9.685 -32.059 1.00 32.45 61 TYR B N 1
ATOM 697 C CA . TYR B 2 62 ? -18.082 -10.958 -31.354 1.00 32.64 61 TYR B CA 1
ATOM 698 C C . TYR B 2 62 ? -18.744 -10.835 -29.992 1.00 28.74 61 TYR B C 1
ATOM 699 O O . TYR B 2 62 ? -18.533 -9.859 -29.262 1.00 31.29 61 TYR B O 1
ATOM 708 N N . LYS B 2 63 ? -19.548 -11.833 -29.657 1.00 27.16 62 LYS B N 1
ATOM 709 C CA . LYS B 2 63 ? -20.275 -11.807 -28.406 1.00 29.98 62 LYS B CA 1
ATOM 710 C C . LYS B 2 63 ? -20.050 -13.068 -27.611 1.00 31.93 62 LYS B C 1
ATOM 711 O O . LYS B 2 63 ? -20.237 -14.177 -28.111 1.00 27.76 62 LYS B O 1
ATOM 717 N N . ARG B 2 64 ? -19.640 -12.885 -26.366 1.00 26.87 63 ARG B N 1
ATOM 718 C CA . ARG B 2 64 ? -19.558 -13.987 -25.432 1.00 28.76 63 ARG B CA 1
ATOM 719 C C . ARG B 2 64 ? -19.798 -13.449 -24.026 1.00 29.13 63 ARG B C 1
ATOM 720 O O . ARG B 2 64 ? -19.506 -12.283 -23.745 1.00 28.12 63 ARG B O 1
ATOM 728 N N . ASN B 2 65 ? -20.344 -14.291 -23.153 1.00 31.03 64 ASN B N 1
ATOM 729 C CA . ASN B 2 65 ? -20.612 -13.896 -21.770 1.00 40.27 64 ASN B CA 1
ATOM 730 C C . ASN B 2 65 ? -21.422 -12.612 -21.663 1.00 41.92 64 ASN B C 1
ATOM 731 O O . ASN B 2 65 ? -21.108 -11.732 -20.857 1.00 30.85 64 ASN B O 1
ATOM 736 N N . ASP B 2 66 ? -22.448 -12.507 -22.506 1.00 34.42 65 ASP B N 1
ATOM 737 C CA . ASP B 2 66 ? -23.372 -11.375 -22.480 1.00 36.59 65 ASP B CA 1
ATOM 738 C C . ASP B 2 66 ? -22.724 -10.034 -22.820 1.00 36.38 65 ASP B C 1
ATOM 739 O O . ASP B 2 66 ? -23.329 -8.980 -22.634 1.00 36.07 65 ASP B O 1
ATOM 744 N N . ILE B 2 67 ? -21.504 -10.076 -23.336 1.00 34.68 66 ILE B N 1
ATOM 745 C CA . ILE B 2 67 ? -20.861 -8.856 -23.771 1.00 29.15 66 ILE B CA 1
ATOM 746 C C . ILE B 2 67 ? -20.436 -8.900 -25.229 1.00 29.72 66 ILE B C 1
ATOM 747 O O . ILE B 2 67 ? -19.689 -9.797 -25.663 1.00 25.86 66 ILE B O 1
ATOM 752 N N . THR B 2 68 ? -20.898 -7.906 -25.980 1.00 23.57 67 THR B N 1
ATOM 753 C CA . THR B 2 68 ? -20.610 -7.849 -27.389 1.00 23.06 67 THR B CA 1
ATOM 754 C C . THR B 2 68 ? -19.443 -6.918 -27.618 1.00 25.81 67 THR B C 1
ATOM 755 O O . THR B 2 68 ? -19.428 -5.819 -27.080 1.00 27.76 67 THR B O 1
ATOM 759 N N . LEU B 2 69 ? -18.473 -7.361 -28.416 1.00 28.05 68 LEU B N 1
ATOM 760 C CA . LEU B 2 69 ? -17.363 -6.511 -28.827 1.00 27.38 68 LEU B CA 1
ATOM 761 C C . LEU B 2 69 ? -17.531 -6.160 -30.304 1.00 34.25 68 LEU B C 1
ATOM 762 O O . LEU B 2 69 ? -17.756 -7.043 -31.152 1.00 32.25 68 LEU B O 1
ATOM 767 N N . ALA B 2 70 ? -17.441 -4.867 -30.601 1.00 31.33 69 ALA B N 1
ATOM 768 C CA . ALA B 2 70 ? -17.484 -4.377 -31.973 1.00 30.08 69 ALA B CA 1
ATOM 769 C C . ALA B 2 70 ? -16.172 -3.673 -32.256 1.00 33.09 69 ALA B C 1
ATOM 770 O O . ALA B 2 70 ? -15.827 -2.731 -31.556 1.00 35.00 69 ALA B O 1
ATOM 772 N N . VAL B 2 71 ? -15.422 -4.118 -33.255 1.00 28.34 70 VAL B N 1
ATOM 773 C CA . VAL B 2 71 ? -14.284 -3.318 -33.662 1.00 40.66 70 VAL B CA 1
ATOM 774 C C . VAL B 2 71 ? -14.466 -2.807 -35.067 1.00 40.84 70 VAL B C 1
ATOM 775 O O . VAL B 2 71 ? -15.008 -3.498 -35.925 1.00 41.65 70 VAL B O 1
ATOM 779 N N . TYR B 2 72 ? -14.028 -1.570 -35.268 1.00 44.66 71 TYR B N 1
ATOM 780 C CA . TYR B 2 72 ? -14.171 -0.871 -36.530 1.00 47.12 71 TYR B CA 1
ATOM 781 C C . TYR B 2 72 ? -12.850 -0.911 -37.286 1.00 50.04 71 TYR B C 1
ATOM 782 O O . TYR B 2 72 ? -11.799 -0.575 -36.724 1.00 52.02 71 TYR B O 1
ATOM 791 N N . THR B 2 73 ? -12.909 -1.350 -38.547 1.00 46.72 72 THR B N 1
ATOM 792 C CA . THR B 2 73 ? -11.785 -1.270 -39.480 1.00 45.56 72 THR B CA 1
ATOM 793 C C . THR B 2 73 ? -12.358 -0.767 -40.793 1.00 57.37 72 THR B C 1
ATOM 794 O O . THR B 2 73 ? -13.565 -0.543 -40.900 1.00 60.30 72 THR B O 1
ATOM 798 N N . SER B 2 74 ? -11.509 -0.593 -41.796 1.00 60.90 73 SER B N 1
ATOM 799 C CA . SER B 2 74 ? -12.005 -0.341 -43.149 1.00 72.15 73 SER B CA 1
ATOM 800 C C . SER B 2 74 ? -12.459 -1.639 -43.827 1.00 71.64 73 SER B C 1
ATOM 801 O O . SER B 2 74 ? -12.137 -2.732 -43.366 1.00 70.05 73 SER B O 1
ATOM 804 N N . ALA B 2 75 ? -13.214 -1.504 -44.917 1.00 79.33 74 ALA B N 1
ATOM 805 C CA . ALA B 2 75 ? -13.726 -2.646 -45.679 1.00 74.45 74 ALA B CA 1
ATOM 806 C C . ALA B 2 75 ? -12.835 -2.979 -46.875 1.00 83.72 74 ALA B C 1
ATOM 807 O O . ALA B 2 75 ? -11.670 -3.344 -46.720 1.00 87.72 74 ALA B O 1
ATOM 809 N N . VAL C 3 2 ? -25.454 -6.246 16.176 1.00 52.06 2 VAL C N 1
ATOM 810 C CA . VAL C 3 2 ? -24.372 -6.107 15.196 1.00 52.32 2 VAL C CA 1
ATOM 811 C C . VAL C 3 2 ? -24.217 -4.643 14.812 1.00 51.46 2 VAL C C 1
ATOM 812 O O . VAL C 3 2 ? -25.203 -3.909 14.725 1.00 53.24 2 VAL C O 1
ATOM 816 N N . MET C 3 3 ? -22.979 -4.215 14.592 1.00 50.08 3 MET C N 1
ATOM 817 C CA . MET C 3 3 ? -22.723 -2.855 14.146 1.00 47.93 3 MET C CA 1
ATOM 818 C C . MET C 3 3 ? -21.663 -2.852 13.064 1.00 47.94 3 MET C C 1
ATOM 819 O O . MET C 3 3 ? -20.977 -3.855 12.850 1.00 48.07 3 MET C O 1
ATOM 824 N N . LEU C 3 4 ? -21.542 -1.729 12.367 1.00 43.79 4 LEU C N 1
ATOM 825 C CA . LEU C 3 4 ? -20.554 -1.613 11.300 1.00 39.81 4 LEU C CA 1
ATOM 826 C C . LEU C 3 4 ? -19.207 -1.185 11.859 1.00 42.90 4 LEU C C 1
ATOM 827 O O . LEU C 3 4 ? -19.115 -0.304 12.723 1.00 40.20 4 LEU C O 1
ATOM 832 N N . HIS C 3 5 ? -18.161 -1.827 11.363 1.00 45.50 5 HIS C N 1
ATOM 833 C CA . HIS C 3 5 ? -16.805 -1.378 11.598 1.00 44.23 5 HIS C CA 1
ATOM 834 C C . HIS C 3 5 ? -16.553 -0.165 10.696 1.00 41.62 5 HIS C C 1
ATOM 835 O O . HIS C 3 5 ? -16.115 -0.316 9.558 1.00 37.61 5 HIS C O 1
ATOM 842 N N . SER C 3 6 ? -16.855 1.025 11.211 1.00 41.41 6 SER C N 1
ATOM 843 C CA . SER C 3 6 ? -16.731 2.294 10.477 1.00 38.35 6 SER C CA 1
ATOM 844 C C . SER C 3 6 ? -15.483 2.441 9.594 1.00 44.47 6 SER C C 1
ATOM 845 O O . SER C 3 6 ? -15.586 2.717 8.399 1.00 48.02 6 SER C O 1
ATOM 848 N N . LYS C 3 7 ? -14.312 2.258 10.193 1.00 39.59 7 LYS C N 1
ATOM 849 C CA . LYS C 3 7 ? -13.046 2.464 9.499 1.00 56.45 7 LYS C CA 1
ATOM 850 C C . LYS C 3 7 ? -12.809 1.496 8.330 1.00 51.86 7 LYS C C 1
ATOM 851 O O . LYS C 3 7 ? -12.282 1.902 7.287 1.00 46.66 7 LYS C O 1
ATOM 857 N N . ASN C 3 8 ? -13.191 0.231 8.498 1.00 38.47 8 ASN C N 1
ATOM 858 C CA . ASN C 3 8 ? -13.052 -0.749 7.415 1.00 39.35 8 ASN C CA 1
ATOM 859 C C . ASN C 3 8 ? -14.068 -0.604 6.283 1.00 38.98 8 ASN C C 1
ATOM 860 O O . ASN C 3 8 ? -13.749 -0.881 5.124 1.00 41.05 8 ASN C O 1
ATOM 865 N N . VAL C 3 9 ? -15.286 -0.186 6.616 1.00 38.86 9 VAL C N 1
ATOM 866 C CA . VAL C 3 9 ? -16.281 0.078 5.596 1.00 38.85 9 VAL C CA 1
ATOM 867 C C . VAL C 3 9 ? -15.793 1.274 4.787 1.00 38.83 9 VAL C C 1
ATOM 868 O O . VAL C 3 9 ? -15.748 1.222 3.562 1.00 37.33 9 VAL C O 1
ATOM 872 N N . LYS C 3 10 ? -15.412 2.339 5.490 1.00 36.47 10 LYS C N 1
ATOM 873 C CA . LYS C 3 10 ? -14.808 3.519 4.875 1.00 34.65 10 LYS C CA 1
ATOM 874 C C . LYS C 3 10 ? -13.649 3.148 3.927 1.00 43.16 10 LYS C C 1
ATOM 875 O O . LYS C 3 10 ? -13.607 3.587 2.773 1.00 38.64 10 LYS C O 1
ATOM 881 N N . GLY C 3 11 ? -12.713 2.340 4.419 1.00 35.08 11 GLY C N 1
ATOM 882 C CA . GLY C 3 11 ? -11.620 1.854 3.598 1.00 35.73 11 GLY C CA 1
ATOM 883 C C . GLY C 3 11 ? -12.110 1.054 2.389 1.00 36.89 11 GLY C C 1
ATOM 884 O O . GLY C 3 11 ? -11.563 1.150 1.280 1.00 36.34 11 GLY C O 1
ATOM 885 N N . PHE C 3 12 ? -13.149 0.256 2.590 1.00 37.09 12 PHE C N 1
ATOM 886 C CA . PHE C 3 12 ? -13.705 -0.483 1.472 1.00 38.96 12 PHE C CA 1
ATOM 887 C C . PHE C 3 12 ? -14.237 0.462 0.397 1.00 38.96 12 PHE C C 1
ATOM 888 O O . PHE C 3 12 ? -13.968 0.270 -0.788 1.00 39.10 12 PHE C O 1
ATOM 896 N N . LEU C 3 13 ? -14.988 1.479 0.813 1.00 31.65 13 LEU C N 1
ATOM 897 C CA . LEU C 3 13 ? -15.558 2.427 -0.143 1.00 32.83 13 LEU C CA 1
ATOM 898 C C . LEU C 3 13 ? -14.455 3.173 -0.892 1.00 34.78 13 LEU C C 1
ATOM 899 O O . LEU C 3 13 ? -14.558 3.391 -2.105 1.00 32.32 13 LEU C O 1
ATOM 904 N N . GLU C 3 14 ? -13.392 3.531 -0.172 1.00 31.29 14 GLU C N 1
ATOM 905 C CA . GLU C 3 14 ? -12.268 4.226 -0.780 1.00 36.46 14 GLU C CA 1
ATOM 906 C C . GLU C 3 14 ? -11.627 3.386 -1.875 1.00 39.86 14 GLU C C 1
ATOM 907 O O . GLU C 3 14 ? -11.221 3.925 -2.905 1.00 36.11 14 GLU C O 1
ATOM 913 N N . ASN C 3 15 ? -11.579 2.072 -1.667 1.00 32.06 15 ASN C N 1
ATOM 914 C CA . ASN C 3 15 ? -11.073 1.162 -2.678 1.00 41.17 15 ASN C CA 1
ATOM 915 C C . ASN C 3 15 ? -11.989 1.056 -3.907 1.00 41.56 15 ASN C C 1
ATOM 916 O O . ASN C 3 15 ? -11.515 0.797 -5.014 1.00 50.93 15 ASN C O 1
ATOM 921 N N . THR C 3 16 ? -13.294 1.250 -3.729 1.00 32.40 16 THR C N 1
ATOM 922 C CA . THR C 3 16 ? -14.214 1.104 -4.863 1.00 31.85 16 THR C CA 1
ATOM 923 C C . THR C 3 16 ? -14.050 2.272 -5.820 1.00 33.57 16 THR C C 1
ATOM 924 O O . THR C 3 16 ? -14.559 2.241 -6.930 1.00 40.44 16 THR C O 1
ATOM 928 N N . LEU C 3 17 ? -13.340 3.301 -5.371 1.00 37.91 17 LEU C N 1
ATOM 929 C CA . LEU C 3 17 ? -13.183 4.536 -6.131 1.00 36.87 17 LEU C CA 1
ATOM 930 C C . LEU C 3 17 ? -12.275 4.403 -7.354 1.00 33.92 17 LEU C C 1
ATOM 931 O O . LEU C 3 17 ? -12.383 5.189 -8.281 1.00 33.30 17 LEU C O 1
ATOM 936 N N . LYS C 3 18 ? -11.384 3.418 -7.349 1.00 34.54 18 LYS C N 1
ATOM 937 C CA . LYS C 3 18 ? -10.315 3.345 -8.346 1.00 42.87 18 LYS C CA 1
ATOM 938 C C . LYS C 3 18 ? -10.863 3.239 -9.771 1.00 42.68 18 LYS C C 1
ATOM 939 O O . LYS C 3 18 ? -11.851 2.554 -10.017 1.00 40.05 18 LYS C O 1
ATOM 945 N N . PRO C 3 19 ? -10.220 3.938 -10.711 1.00 39.83 19 PRO C N 1
ATOM 946 C CA . PRO C 3 19 ? -10.620 3.902 -12.119 1.00 35.36 19 PRO C CA 1
ATOM 947 C C . PRO C 3 19 ? -10.296 2.560 -12.757 1.00 34.45 19 PRO C C 1
ATOM 948 O O . PRO C 3 19 ? -9.557 1.770 -12.187 1.00 38.18 19 PRO C O 1
ATOM 952 N N . TYR C 3 20 ? -10.868 2.302 -13.924 1.00 37.98 20 TYR C N 1
ATOM 953 C CA . TYR C 3 20 ? -10.399 1.220 -14.778 1.00 39.83 20 TYR C CA 1
ATOM 954 C C . TYR C 3 20 ? -9.324 1.782 -15.703 1.00 38.19 20 TYR C C 1
ATOM 955 O O . TYR C 3 20 ? -9.392 2.947 -16.111 1.00 40.40 20 TYR C O 1
ATOM 964 N N . ASP C 3 21 ? -8.330 0.967 -16.035 1.00 41.26 21 ASP C N 1
ATOM 965 C CA . ASP C 3 21 ? -7.264 1.417 -16.928 1.00 45.27 21 ASP C CA 1
ATOM 966 C C . ASP C 3 21 ? -6.828 0.246 -17.766 1.00 49.79 21 ASP C C 1
ATOM 967 O O . ASP C 3 21 ? -6.035 -0.581 -17.321 1.00 56.97 21 ASP C O 1
ATOM 972 N N . LEU C 3 22 ? -7.348 0.188 -18.983 1.00 46.46 22 LEU C N 1
ATOM 973 C CA . LEU C 3 22 ? -7.150 -0.963 -19.848 1.00 48.01 22 LEU C CA 1
ATOM 974 C C . LEU C 3 22 ? -5.947 -0.727 -20.748 1.00 51.37 22 LEU C C 1
ATOM 975 O O . LEU C 3 22 ? -5.613 0.414 -21.073 1.00 54.40 22 LEU C O 1
ATOM 980 N N . HIS C 3 23 ? -5.264 -1.797 -21.122 1.00 50.03 23 HIS C N 1
ATOM 981 C CA . HIS C 3 23 ? -4.184 -1.654 -22.082 1.00 51.59 23 HIS C CA 1
ATOM 982 C C . HIS C 3 23 ? -4.484 -2.432 -23.353 1.00 47.90 23 HIS C C 1
ATOM 983 O O . HIS C 3 23 ? -3.909 -2.145 -24.401 1.00 53.43 23 HIS C O 1
ATOM 990 N N . SER C 3 24 ? -5.391 -3.403 -23.267 1.00 45.63 24 SER C N 1
ATOM 991 C CA . SER C 3 24 ? -5.800 -4.171 -24.452 1.00 55.73 24 SER C CA 1
ATOM 992 C C . SER C 3 24 ? -6.389 -3.247 -25.506 1.00 45.37 24 SER C C 1
ATOM 993 O O . SER C 3 24 ? -6.125 -3.388 -26.680 1.00 47.13 24 SER C O 1
ATOM 996 N N . VAL C 3 25 ? -7.200 -2.303 -25.064 1.00 48.27 25 VAL C N 1
ATOM 997 C CA . VAL C 3 25 ? -7.617 -1.201 -25.902 1.00 43.62 25 VAL C CA 1
ATOM 998 C C . VAL C 3 25 ? -7.180 0.039 -25.144 1.00 49.71 25 VAL C C 1
ATOM 999 O O . VAL C 3 25 ? -6.882 -0.024 -23.942 1.00 48.95 25 VAL C O 1
ATOM 1003 N N . ASP C 3 26 ? -7.119 1.172 -25.821 1.00 54.24 26 ASP C N 1
ATOM 1004 C CA . ASP C 3 26 ? -6.630 2.371 -25.148 1.00 56.72 26 ASP C CA 1
ATOM 1005 C C . ASP C 3 26 ? -7.757 3.046 -24.375 1.00 52.23 26 ASP C C 1
ATOM 1006 O O . ASP C 3 26 ? -8.285 4.075 -24.799 1.00 54.37 26 ASP C O 1
ATOM 1011 N N . PHE C 3 27 ? -8.131 2.467 -23.240 1.00 42.27 27 PHE C N 1
ATOM 1012 C CA . PHE C 3 27 ? -9.305 2.959 -22.532 1.00 48.90 27 PHE C CA 1
ATOM 1013 C C . PHE C 3 27 ? -9.083 3.086 -21.037 1.00 45.18 27 PHE C C 1
ATOM 1014 O O . PHE C 3 27 ? -8.508 2.211 -20.398 1.00 46.05 27 PHE C O 1
ATOM 1022 N N . LYS C 3 28 ? -9.592 4.171 -20.484 1.00 49.20 28 LYS C N 1
ATOM 1023 C CA . LYS C 3 28 ? -9.373 4.488 -19.086 1.00 53.71 28 LYS C CA 1
ATOM 1024 C C . LYS C 3 28 ? -10.521 5.363 -18.615 1.00 52.52 28 LYS C C 1
ATOM 1025 O O . LYS C 3 28 ? -10.950 6.266 -19.334 1.00 57.46 28 LYS C O 1
ATOM 1031 N N . THR C 3 29 ? -11.038 5.084 -17.425 1.00 48.74 29 THR C N 1
ATOM 1032 C CA . THR C 3 29 ? -12.055 5.949 -16.838 1.00 35.18 29 THR C CA 1
ATOM 1033 C C . THR C 3 29 ? -11.385 6.881 -15.867 1.00 39.37 29 THR C C 1
ATOM 1034 O O . THR C 3 29 ? -10.234 6.666 -15.482 1.00 44.09 29 THR C O 1
ATOM 1038 N N . SER C 3 30 ? -12.103 7.926 -15.478 1.00 40.24 30 SER C N 1
ATOM 1039 C CA . SER C 3 30 ? -11.732 8.673 -14.294 1.00 46.00 30 SER C CA 1
ATOM 1040 C C . SER C 3 30 ? -12.215 7.846 -13.100 1.00 43.73 30 SER C C 1
ATOM 1041 O O . SER C 3 30 ? -13.021 6.923 -13.260 1.00 34.55 30 SER C O 1
ATOM 1044 N N . SER C 3 31 ? -11.723 8.160 -11.906 1.00 41.57 31 SER C N 1
ATOM 1045 C CA . SER C 3 31 ? -12.167 7.443 -10.725 1.00 43.89 31 SER C CA 1
ATOM 1046 C C . SER C 3 31 ? -13.610 7.849 -10.392 1.00 43.71 31 SER C C 1
ATOM 1047 O O . SER C 3 31 ? -14.134 8.802 -10.960 1.00 48.55 31 SER C O 1
ATOM 1050 N N . LEU C 3 32 ? -14.270 7.103 -9.514 1.00 42.60 32 LEU C N 1
ATOM 1051 C CA . LEU C 3 32 ? -15.631 7.445 -9.099 1.00 31.05 32 LEU C CA 1
ATOM 1052 C C . LEU C 3 32 ? -15.647 8.817 -8.440 1.00 37.75 32 LEU C C 1
ATOM 1053 O O . LEU C 3 32 ? -14.691 9.210 -7.781 1.00 35.66 32 LEU C O 1
ATOM 1058 N N . GLN C 3 33 ? -16.734 9.550 -8.606 1.00 42.88 33 GLN C N 1
ATOM 1059 C CA . GLN C 3 33 ? -16.888 10.792 -7.876 1.00 45.25 33 GLN C CA 1
ATOM 1060 C C . GLN C 3 33 ? -17.092 10.477 -6.384 1.00 46.42 33 GLN C C 1
ATOM 1061 O O . GLN C 3 33 ? -16.453 11.069 -5.511 1.00 48.82 33 GLN C O 1
ATOM 1067 N N . SER C 3 34 ? -17.972 9.523 -6.096 1.00 49.63 34 SER C N 1
ATOM 1068 C CA . SER C 3 34 ? -18.181 9.079 -4.723 1.00 42.55 34 SER C CA 1
ATOM 1069 C C . SER C 3 34 ? -18.798 7.686 -4.666 1.00 37.14 34 SER C C 1
ATOM 1070 O O . SER C 3 34 ? -19.434 7.224 -5.620 1.00 40.50 34 SER C O 1
ATOM 1073 N N . SER C 3 35 ? -18.604 7.037 -3.524 1.00 33.92 35 SER C N 1
ATOM 1074 C CA . SER C 3 35 ? -19.103 5.697 -3.261 1.00 31.23 35 SER C CA 1
ATOM 1075 C C . SER C 3 35 ? -19.680 5.683 -1.845 1.00 39.17 35 SER C C 1
ATOM 1076 O O . SER C 3 35 ? -19.025 6.094 -0.891 1.00 41.95 35 SER C O 1
ATOM 1079 N N . MET C 3 36 ? -20.921 5.242 -1.705 1.00 37.16 36 MET C N 1
ATOM 1080 C CA . MET C 3 36 ? -21.588 5.395 -0.425 1.00 38.50 36 MET C CA 1
ATOM 1081 C C . MET C 3 36 ? -22.363 4.158 -0.050 1.00 41.61 36 MET C C 1
ATOM 1082 O O . MET C 3 36 ? -22.814 3.391 -0.914 1.00 37.51 36 MET C O 1
ATOM 1087 N N . ILE C 3 37 ? -22.482 3.956 1.256 1.00 43.64 37 ILE C N 1
ATOM 1088 C CA . ILE C 3 37 ? -23.428 2.995 1.790 1.00 38.22 37 ILE C CA 1
ATOM 1089 C C . ILE C 3 37 ? -24.440 3.795 2.578 1.00 38.42 37 ILE C C 1
ATOM 1090 O O . ILE C 3 37 ? -24.076 4.640 3.412 1.00 35.47 37 ILE C O 1
ATOM 1095 N N . ILE C 3 38 ? -25.711 3.569 2.267 1.00 35.73 38 ILE C N 1
ATOM 1096 C CA . ILE C 3 38 ? -26.785 4.366 2.827 1.00 39.47 38 ILE C CA 1
ATOM 1097 C C . ILE C 3 38 ? -27.920 3.463 3.266 1.00 43.52 38 ILE C C 1
ATOM 1098 O O . ILE C 3 38 ? -27.994 2.300 2.842 1.00 43.12 38 ILE C O 1
ATOM 1103 N N . THR C 3 39 ? -28.801 3.994 4.113 1.00 39.21 39 THR C N 1
ATOM 1104 C CA . THR C 3 39 ? -29.954 3.232 4.577 1.00 43.96 39 THR C CA 1
ATOM 1105 C C . THR C 3 39 ? -31.044 3.215 3.517 1.00 49.03 39 THR C C 1
ATOM 1106 O O . THR C 3 39 ? -31.405 4.261 2.967 1.00 52.50 39 THR C O 1
ATOM 1110 N N . ALA C 3 40 ? -31.570 2.024 3.242 1.00 45.56 40 ALA C N 1
ATOM 1111 C CA . ALA C 3 40 ? -32.722 1.881 2.363 1.00 49.18 40 ALA C CA 1
ATOM 1112 C C . ALA C 3 40 ? -33.943 2.567 2.962 1.00 58.15 40 ALA C C 1
ATOM 1113 O O . ALA C 3 40 ? -34.848 2.976 2.245 1.00 64.67 40 ALA C O 1
ATOM 1115 N N . THR C 3 41 ? -33.952 2.710 4.283 1.00 67.64 41 THR C N 1
ATOM 1116 C CA . THR C 3 41 ? -35.101 3.284 4.986 1.00 73.01 41 THR C CA 1
ATOM 1117 C C . THR C 3 41 ? -35.221 4.799 4.845 1.00 71.75 41 THR C C 1
ATOM 1118 O O . THR C 3 41 ? -36.196 5.299 4.298 1.00 75.11 41 THR C O 1
ATOM 1122 N N . ASN C 3 42 ? -34.231 5.524 5.352 1.00 70.21 42 ASN C N 1
ATOM 1123 C CA . ASN C 3 42 ? -34.307 6.976 5.411 1.00 70.84 42 ASN C CA 1
ATOM 1124 C C . ASN C 3 42 ? -33.433 7.650 4.371 1.00 64.72 42 ASN C C 1
ATOM 1125 O O . ASN C 3 42 ? -33.524 8.855 4.161 1.00 66.06 42 ASN C O 1
ATOM 1130 N N . GLY C 3 43 ? -32.579 6.869 3.723 1.00 58.12 43 GLY C N 1
ATOM 1131 C CA . GLY C 3 43 ? -31.617 7.428 2.796 1.00 54.79 43 GLY C CA 1
ATOM 1132 C C . GLY C 3 43 ? -30.444 8.076 3.513 1.00 52.66 43 GLY C C 1
ATOM 1133 O O . GLY C 3 43 ? -29.682 8.830 2.901 1.00 52.17 43 GLY C O 1
ATOM 1134 N N . GLY C 3 44 ? -30.302 7.790 4.808 1.00 48.90 44 GLY C N 1
ATOM 1135 C CA . GLY C 3 44 ? -29.211 8.331 5.604 1.00 41.47 44 GLY C CA 1
ATOM 1136 C C . GLY C 3 44 ? -27.872 7.689 5.281 1.00 41.23 44 GLY C C 1
ATOM 1137 O O . GLY C 3 44 ? -27.796 6.486 5.043 1.00 45.03 44 GLY C O 1
ATOM 1138 N N . ILE C 3 45 ? -26.811 8.491 5.265 1.00 45.78 45 ILE C N 1
ATOM 1139 C CA . ILE C 3 45 ? -25.484 8.001 4.900 1.00 48.05 45 ILE C CA 1
ATOM 1140 C C . ILE C 3 45 ? -24.743 7.357 6.071 1.00 52.03 45 ILE C C 1
ATOM 1141 O O . ILE C 3 45 ? -24.568 7.969 7.127 1.00 55.92 45 ILE C O 1
ATOM 1146 N N . LEU C 3 46 ? -24.326 6.111 5.890 1.00 49.40 46 LEU C N 1
ATOM 1147 C CA . LEU C 3 46 ? -23.613 5.417 6.953 1.00 50.67 46 LEU C CA 1
ATOM 1148 C C . LEU C 3 46 ? -22.116 5.633 6.769 1.00 43.41 46 LEU C C 1
ATOM 1149 O O . LEU C 3 46 ? -21.379 5.847 7.729 1.00 42.82 46 LEU C O 1
ATOM 1154 N N . SER C 3 47 ? -21.686 5.615 5.518 1.00 41.66 47 SER C N 1
ATOM 1155 C CA . SER C 3 47 ? -20.281 5.762 5.186 1.00 37.38 47 SER C CA 1
ATOM 1156 C C . SER C 3 47 ? -20.135 6.237 3.748 1.00 37.20 47 SER C C 1
ATOM 1157 O O . SER C 3 47 ? -21.019 6.005 2.917 1.00 40.64 47 SER C O 1
ATOM 1160 N N . TYR C 3 48 ? -19.010 6.876 3.445 1.00 42.27 48 TYR C N 1
ATOM 1161 C CA . TYR C 3 48 ? -18.781 7.421 2.106 1.00 43.26 48 TYR C CA 1
ATOM 1162 C C . TYR C 3 48 ? -17.304 7.610 1.833 1.00 42.21 48 TYR C C 1
ATOM 1163 O O . TYR C 3 48 ? -16.499 7.693 2.763 1.00 46.26 48 TYR C O 1
ATOM 1172 N N . ALA C 3 49 ? -16.976 7.714 0.549 1.00 38.26 49 ALA C N 1
ATOM 1173 C CA . ALA C 3 49 ? -15.631 8.031 0.078 1.00 39.12 49 ALA C CA 1
ATOM 1174 C C . ALA C 3 49 ? -15.734 8.893 -1.177 1.00 48.40 49 ALA C C 1
ATOM 1175 O O . ALA C 3 49 ? -16.598 8.653 -2.027 1.00 50.46 49 ALA C O 1
ATOM 1177 N N . THR C 3 50 ? -14.850 9.884 -1.288 1.00 46.37 50 THR C N 1
ATOM 1178 C CA . THR C 3 50 ? -14.794 10.782 -2.437 1.00 54.64 50 THR C CA 1
ATOM 1179 C C . THR C 3 50 ? -13.405 10.691 -3.060 1.00 60.89 50 THR C C 1
ATOM 1180 O O . THR C 3 50 ? -12.439 10.364 -2.372 1.00 67.75 50 THR C O 1
ATOM 1184 N N . SER C 3 51 ? -13.306 10.938 -4.361 1.00 62.34 51 SER C N 1
ATOM 1185 C CA . SER C 3 51 ? -12.017 10.965 -5.031 1.00 67.37 51 SER C CA 1
ATOM 1186 C C . SER C 3 51 ? -11.338 12.323 -4.826 1.00 76.66 51 SER C C 1
ATOM 1187 O O . SER C 3 51 ? -11.983 13.372 -4.893 1.00 80.38 51 SER C O 1
ATOM 1190 N N . ASN C 3 64 ? -19.642 16.140 -5.197 1.00 96.65 64 ASN C N 1
ATOM 1191 C CA . ASN C 3 64 ? -18.297 16.562 -4.815 1.00 97.40 64 ASN C CA 1
ATOM 1192 C C . ASN C 3 64 ? -18.158 16.845 -3.318 1.00 102.81 64 ASN C C 1
ATOM 1193 O O . ASN C 3 64 ? -17.330 16.231 -2.643 1.00 100.64 64 ASN C O 1
ATOM 1198 N N . SER C 3 65 ? -18.979 17.761 -2.804 1.00 108.56 65 SER C N 1
ATOM 1199 C CA . SER C 3 65 ? -18.926 18.159 -1.393 1.00 102.54 65 SER C CA 1
ATOM 1200 C C . SER C 3 65 ? -19.922 17.389 -0.513 1.00 93.72 65 SER C C 1
ATOM 1201 O O . SER C 3 65 ? -20.887 16.813 -1.016 1.00 83.40 65 SER C O 1
ATOM 1204 N N . VAL C 3 66 ? -19.677 17.390 0.798 1.00 96.51 66 VAL C N 1
ATOM 1205 C CA . VAL C 3 66 ? -20.501 16.644 1.761 1.00 94.87 66 VAL C CA 1
ATOM 1206 C C . VAL C 3 66 ? -21.994 17.021 1.706 1.00 93.95 66 VAL C C 1
ATOM 1207 O O . VAL C 3 66 ? -22.861 16.145 1.779 1.00 91.24 66 VAL C O 1
ATOM 1211 N N . ASN C 3 67 ? -22.287 18.313 1.558 1.00 91.80 67 ASN C N 1
ATOM 1212 C CA . ASN C 3 67 ? -23.665 18.773 1.396 1.00 89.00 67 ASN C CA 1
ATOM 1213 C C . ASN C 3 67 ? -24.332 18.110 0.181 1.00 86.69 67 ASN C C 1
ATOM 1214 O O . ASN C 3 67 ? -25.454 17.602 0.260 1.00 81.56 67 ASN C O 1
ATOM 1219 N N . ASN C 3 68 ? -23.610 18.113 -0.935 1.00 85.71 68 ASN C N 1
ATOM 1220 C CA . ASN C 3 68 ? -24.080 17.570 -2.203 1.00 85.99 68 ASN C CA 1
ATOM 1221 C C . ASN C 3 68 ? -24.391 16.063 -2.167 1.00 74.57 68 ASN C C 1
ATOM 1222 O O . ASN C 3 68 ? -25.305 15.591 -2.841 1.00 72.51 68 ASN C O 1
ATOM 1227 N N . LEU C 3 69 ? -23.629 15.313 -1.379 1.00 61.89 69 LEU C N 1
ATOM 1228 C CA . LEU C 3 69 ? -23.819 13.871 -1.283 1.00 57.60 69 LEU C CA 1
ATOM 1229 C C . LEU C 3 69 ? -25.090 13.492 -0.529 1.00 63.82 69 LEU C C 1
ATOM 1230 O O . LEU C 3 69 ? -25.733 12.490 -0.848 1.00 62.26 69 LEU C O 1
ATOM 1235 N N . LYS C 3 70 ? -25.439 14.290 0.477 1.00 65.74 70 LYS C N 1
ATOM 1236 C CA . LYS C 3 70 ? -26.608 14.027 1.308 1.00 63.77 70 LYS C CA 1
ATOM 1237 C C . LYS C 3 70 ? -27.892 14.156 0.480 1.00 63.53 70 LYS C C 1
ATOM 1238 O O . LYS C 3 70 ? -28.800 13.328 0.573 1.00 57.70 70 LYS C O 1
ATOM 1244 N N . MET C 3 71 ? -27.943 15.200 -0.340 1.00 65.81 71 MET C N 1
ATOM 1245 C CA . MET C 3 71 ? -29.030 15.421 -1.284 1.00 64.73 71 MET C CA 1
ATOM 1246 C C . MET C 3 71 ? -29.200 14.251 -2.267 1.00 64.47 71 MET C C 1
ATOM 1247 O O . MET C 3 71 ? -30.279 13.663 -2.387 1.00 54.69 71 MET C O 1
ATOM 1252 N N . MET C 3 72 ? -28.126 13.921 -2.973 1.00 58.47 72 MET C N 1
ATOM 1253 C CA . MET C 3 72 ? -28.179 12.898 -4.002 1.00 58.05 72 MET C CA 1
ATOM 1254 C C . MET C 3 72 ? -28.587 11.549 -3.433 1.00 57.47 72 MET C C 1
ATOM 1255 O O . MET C 3 72 ? -29.409 10.833 -4.010 1.00 64.33 72 MET C O 1
ATOM 1260 N N . SER C 3 73 ? -28.011 11.225 -2.286 1.00 52.14 73 SER C N 1
ATOM 1261 C CA . SER C 3 73 ? -28.301 9.989 -1.569 1.00 48.45 73 SER C CA 1
ATOM 1262 C C . SER C 3 73 ? -29.790 9.785 -1.262 1.00 52.07 73 SER C C 1
ATOM 1263 O O . SER C 3 73 ? -30.350 8.716 -1.517 1.00 48.65 73 SER C O 1
ATOM 1266 N N . LEU C 3 74 ? -30.426 10.809 -0.703 1.00 51.73 74 LEU C N 1
ATOM 1267 C CA . LEU C 3 74 ? -31.845 10.725 -0.384 1.00 51.84 74 LEU C CA 1
ATOM 1268 C C . LEU C 3 74 ? -32.665 10.593 -1.664 1.00 56.31 74 LEU C C 1
ATOM 1269 O O . LEU C 3 74 ? -33.597 9.788 -1.728 1.00 52.76 74 LEU C O 1
ATOM 1274 N N . LEU C 3 75 ? -32.292 11.374 -2.678 1.00 52.56 75 LEU C N 1
ATOM 1275 C CA . LEU C 3 75 ? -32.917 11.311 -4.004 1.00 72.40 75 LEU C CA 1
ATOM 1276 C C . LEU C 3 75 ? -32.891 9.905 -4.608 1.00 66.15 75 LEU C C 1
ATOM 1277 O O . LEU C 3 75 ? -33.927 9.366 -5.007 1.00 60.51 75 LEU C O 1
ATOM 1282 N N . ILE C 3 76 ? -31.698 9.321 -4.686 1.00 60.91 76 ILE C N 1
ATOM 1283 C CA . ILE C 3 76 ? -31.545 7.981 -5.244 1.00 52.21 76 ILE C CA 1
ATOM 1284 C C . ILE C 3 76 ? -32.254 6.927 -4.385 1.00 47.98 76 ILE C C 1
ATOM 1285 O O . ILE C 3 76 ? -32.851 5.985 -4.909 1.00 50.72 76 ILE C O 1
ATOM 1290 N N . LYS C 3 77 ? -32.224 7.105 -3.070 1.00 47.19 77 LYS C N 1
ATOM 1291 C CA . LYS C 3 77 ? -32.982 6.224 -2.192 1.00 50.49 77 LYS C CA 1
ATOM 1292 C C . LYS C 3 77 ? -34.454 6.195 -2.602 1.00 58.07 77 LYS C C 1
ATOM 1293 O O . LYS C 3 77 ? -35.020 5.120 -2.807 1.00 63.52 77 LYS C O 1
ATOM 1299 N N . ASP C 3 78 ? -35.068 7.369 -2.733 1.00 52.91 78 ASP C N 1
ATOM 1300 C CA . ASP C 3 78 ? -36.486 7.432 -3.105 1.00 62.11 78 ASP C CA 1
ATOM 1301 C C . ASP C 3 78 ? -36.754 6.881 -4.514 1.00 66.62 78 ASP C C 1
ATOM 1302 O O . ASP C 3 78 ? -37.692 6.113 -4.700 1.00 73.36 78 ASP C O 1
ATOM 1307 N N . LYS C 3 79 ? -35.941 7.276 -5.495 1.00 63.05 79 LYS C N 1
ATOM 1308 C CA . LYS C 3 79 ? -36.068 6.754 -6.861 1.00 63.24 79 LYS C CA 1
ATOM 1309 C C . LYS C 3 79 ? -35.998 5.233 -6.854 1.00 62.51 79 LYS C C 1
ATOM 1310 O O . LYS C 3 79 ? -36.802 4.558 -7.491 1.00 66.56 79 LYS C O 1
ATOM 1316 N N . TRP C 3 80 ? -35.021 4.708 -6.126 1.00 54.88 80 TRP C N 1
ATOM 1317 C CA . TRP C 3 80 ? -34.870 3.278 -5.954 1.00 49.62 80 TRP C CA 1
ATOM 1318 C C . TRP C 3 80 ? -36.104 2.697 -5.281 1.00 50.94 80 TRP C C 1
ATOM 1319 O O . TRP C 3 80 ? -36.604 1.643 -5.673 1.00 52.66 80 TRP C O 1
ATOM 1330 N N . SER C 3 81 ? -36.590 3.391 -4.262 1.00 52.02 81 SER C N 1
ATOM 1331 C CA . SER C 3 81 ? -37.716 2.895 -3.490 1.00 55.80 81 SER C CA 1
ATOM 1332 C C . SER C 3 81 ? -38.985 2.845 -4.347 1.00 63.43 81 SER C C 1
ATOM 1333 O O . SER C 3 81 ? -39.786 1.915 -4.237 1.00 59.32 81 SER C O 1
ATOM 1336 N N . GLU C 3 82 ? -39.150 3.840 -5.214 1.00 63.79 82 GLU C N 1
ATOM 1337 C CA . GLU C 3 82 ? -40.308 3.901 -6.095 1.00 69.51 82 GLU C CA 1
ATOM 1338 C C . GLU C 3 82 ? -40.267 2.790 -7.143 1.00 70.70 82 GLU C C 1
ATOM 1339 O O . GLU C 3 82 ? -41.277 2.153 -7.417 1.00 76.96 82 GLU C O 1
ATOM 1345 N N . ASP C 3 83 ? -39.094 2.551 -7.717 1.00 66.84 83 ASP C N 1
ATOM 1346 C CA . ASP C 3 83 ? -38.929 1.475 -8.689 1.00 65.07 83 ASP C CA 1
ATOM 1347 C C . ASP C 3 83 ? -39.064 0.088 -8.060 1.00 67.55 83 ASP C C 1
ATOM 1348 O O . ASP C 3 83 ? -39.573 -0.837 -8.688 1.00 73.93 83 ASP C O 1
ATOM 1353 N N . GLU C 3 84 ? -38.605 -0.052 -6.822 1.00 63.49 84 GLU C N 1
ATOM 1354 C CA . GLU C 3 84 ? -38.587 -1.349 -6.150 1.00 66.30 84 GLU C CA 1
ATOM 1355 C C . GLU C 3 84 ? -39.978 -1.820 -5.666 1.00 75.25 84 GLU C C 1
ATOM 1356 O O . GLU C 3 84 ? -40.100 -2.859 -5.016 1.00 82.03 84 GLU C O 1
ATOM 1362 N N . ASN C 3 85 ? -41.028 -1.068 -5.990 1.00 73.55 85 ASN C N 1
ATOM 1363 C CA . ASN C 3 85 ? -42.387 -1.528 -5.700 1.00 90.80 85 ASN C CA 1
ATOM 1364 C C . ASN C 3 85 ? -43.477 -0.934 -6.597 1.00 96.27 85 ASN C C 1
ATOM 1365 O O . ASN C 3 85 ? -44.648 -0.903 -6.225 1.00 98.33 85 ASN C O 1
ATOM 1370 N N . ASP C 3 86 ? -43.083 -0.464 -7.776 1.00 97.09 86 ASP C N 1
ATOM 1371 C CA . ASP C 3 86 ? -44.045 -0.058 -8.785 1.00 103.09 86 ASP C CA 1
ATOM 1372 C C . ASP C 3 86 ? -44.329 -1.275 -9.651 1.00 110.44 86 ASP C C 1
ATOM 1373 O O . ASP C 3 86 ? -43.514 -1.649 -10.496 1.00 108.38 86 ASP C O 1
ATOM 1375 N N . THR C 3 87 ? -45.481 -1.899 -9.415 1.00 116.72 87 THR C N 1
ATOM 1376 C CA . THR C 3 87 ? -45.852 -3.137 -10.093 1.00 118.41 87 THR C CA 1
ATOM 1377 C C . THR C 3 87 ? -45.917 -2.962 -11.606 1.00 116.06 87 THR C C 1
ATOM 1378 O O . THR C 3 87 ? -44.912 -3.120 -12.298 1.00 110.73 87 THR C O 1
ATOM 1380 N N . ASN C 3 93 ? -33.757 4.177 -18.181 1.00 85.03 93 ASN C N 1
ATOM 1381 C CA . ASN C 3 93 ? -33.461 3.384 -16.992 1.00 76.87 93 ASN C CA 1
ATOM 1382 C C . ASN C 3 93 ? -32.940 2.003 -17.384 1.00 79.14 93 ASN C C 1
ATOM 1383 O O . ASN C 3 93 ? -33.189 1.515 -18.492 1.00 82.85 93 ASN C O 1
ATOM 1388 N N . SER C 3 94 ? -32.209 1.380 -16.469 1.00 72.95 94 SER C N 1
ATOM 1389 C CA . SER C 3 94 ? -31.792 -0.002 -16.626 1.00 63.86 94 SER C CA 1
ATOM 1390 C C . SER C 3 94 ? -31.889 -0.686 -15.266 1.00 65.28 94 SER C C 1
ATOM 1391 O O . SER C 3 94 ? -31.573 -0.091 -14.233 1.00 64.84 94 SER C O 1
ATOM 1394 N N . CYS C 3 95 ? -32.346 -1.933 -15.272 1.00 50.20 95 CYS C N 1
ATOM 1395 C CA . CYS C 3 95 ? -32.405 -2.743 -14.059 1.00 42.79 95 CYS C CA 1
ATOM 1396 C C . CYS C 3 95 ? -31.738 -4.090 -14.322 1.00 37.77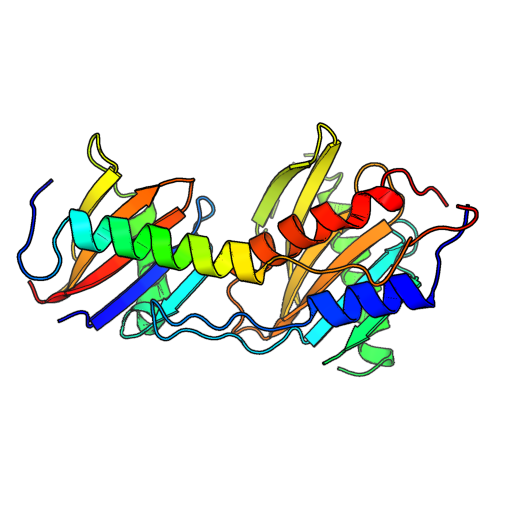 95 CYS C C 1
ATOM 1397 O O . CYS C 3 95 ? -32.065 -4.756 -15.303 1.00 36.52 95 CYS C O 1
ATOM 1400 N N . TYR C 3 96 ? -30.784 -4.480 -13.477 1.00 34.73 96 TYR C N 1
ATOM 1401 C CA . TYR C 3 96 ? -30.055 -5.741 -13.691 1.00 32.60 96 TYR C CA 1
ATOM 1402 C C . TYR C 3 96 ? -30.276 -6.688 -12.518 1.00 39.02 96 TYR C C 1
ATOM 1403 O O . TYR C 3 96 ? -29.707 -6.494 -11.447 1.00 41.38 96 TYR C O 1
ATOM 1412 N N . PRO C 3 97 ? -31.087 -7.732 -12.721 1.00 38.47 97 PRO C N 1
ATOM 1413 C CA . PRO C 3 97 ? -31.239 -8.720 -11.646 1.00 38.42 97 PRO C CA 1
ATOM 1414 C C . PRO C 3 97 ? -29.904 -9.411 -11.423 1.00 40.46 97 PRO C C 1
ATOM 1415 O O . PRO C 3 97 ? -29.294 -9.841 -12.397 1.00 50.57 97 PRO C O 1
ATOM 1419 N N . VAL C 3 98 ? -29.442 -9.519 -10.184 1.00 41.00 98 VAL C N 1
ATOM 1420 C CA . VAL C 3 98 ? -28.214 -10.267 -9.942 1.00 46.31 98 VAL C CA 1
ATOM 1421 C C . VAL C 3 98 ? -28.311 -11.271 -8.804 1.00 46.81 98 VAL C C 1
ATOM 1422 O O . VAL C 3 98 ? -29.138 -11.149 -7.908 1.00 49.27 98 VAL C O 1
ATOM 1426 N N . GLU C 3 99 ? -27.440 -12.264 -8.861 1.00 50.32 99 GLU C N 1
ATOM 1427 C CA . GLU C 3 99 ? -27.379 -13.300 -7.856 1.00 54.88 99 GLU C CA 1
ATOM 1428 C C . GLU C 3 99 ? -25.957 -13.386 -7.327 1.00 48.65 99 GLU C C 1
ATOM 1429 O O . GLU C 3 99 ? -25.002 -13.399 -8.100 1.00 46.20 99 GLU C O 1
ATOM 1435 N N . ILE C 3 100 ? -25.816 -13.423 -6.008 1.00 53.65 100 ILE C N 1
ATOM 1436 C CA . ILE C 3 100 ? -24.512 -13.602 -5.379 1.00 56.53 100 ILE C CA 1
ATOM 1437 C C . ILE C 3 100 ? -24.632 -14.648 -4.290 1.00 61.35 100 ILE C C 1
ATOM 1438 O O . ILE C 3 100 ? -25.266 -14.402 -3.263 1.00 59.10 100 ILE C O 1
ATOM 1443 N N . ASP C 3 101 ? -24.022 -15.807 -4.527 1.00 70.58 101 ASP C N 1
ATOM 1444 C CA . ASP C 3 101 ? -24.066 -16.922 -3.592 1.00 81.03 101 ASP C CA 1
ATOM 1445 C C . ASP C 3 101 ? -25.510 -17.209 -3.199 1.00 83.49 101 ASP C C 1
ATOM 1446 O O . ASP C 3 101 ? -25.837 -17.261 -2.013 1.00 88.77 101 ASP C O 1
ATOM 1451 N N . SER C 3 102 ? -26.368 -17.357 -4.208 1.00 77.67 102 SER C N 1
ATOM 1452 C CA . SER C 3 102 ? -27.801 -17.617 -4.020 1.00 80.66 102 SER C CA 1
ATOM 1453 C C . SER C 3 102 ? -28.581 -16.452 -3.390 1.00 74.50 102 SER C C 1
ATOM 1454 O O . SER C 3 102 ? -29.780 -16.572 -3.127 1.00 73.33 102 SER C O 1
ATOM 1457 N N . PHE C 3 103 ? -27.910 -15.326 -3.157 1.00 64.79 103 PHE C N 1
ATOM 1458 C CA . PHE C 3 103 ? -28.598 -14.147 -2.650 1.00 58.12 103 PHE C CA 1
ATOM 1459 C C . PHE C 3 103 ? -28.935 -13.210 -3.798 1.00 50.47 103 PHE C C 1
ATOM 1460 O O . PHE C 3 103 ? -28.078 -12.891 -4.606 1.00 49.01 103 PHE C O 1
ATOM 1468 N N . LYS C 3 104 ? -30.188 -12.776 -3.867 1.00 51.96 104 LYS C N 1
ATOM 1469 C CA . LYS C 3 104 ? -30.644 -11.905 -4.947 1.00 51.61 104 LYS C CA 1
ATOM 1470 C C . LYS C 3 104 ? -30.600 -10.417 -4.589 1.00 52.51 104 LYS C C 1
ATOM 1471 O O . LYS C 3 104 ? -30.928 -10.039 -3.471 1.00 55.01 104 LYS C O 1
ATOM 1477 N N . THR C 3 105 ? -30.180 -9.578 -5.535 1.00 52.10 105 THR C N 1
ATOM 1478 C CA . THR C 3 105 ? -30.465 -8.137 -5.455 1.00 50.06 105 THR C CA 1
ATOM 1479 C C . THR C 3 105 ? -30.696 -7.559 -6.865 1.00 45.86 105 THR C C 1
ATOM 1480 O O . THR C 3 105 ? -30.661 -8.310 -7.847 1.00 40.47 105 THR C O 1
ATOM 1484 N N . LYS C 3 106 ? -30.966 -6.253 -6.969 1.00 37.45 106 LYS C N 1
ATOM 1485 C CA . LYS C 3 106 ? -31.095 -5.608 -8.283 1.00 34.54 106 LYS C CA 1
ATOM 1486 C C . LYS C 3 106 ? -30.255 -4.339 -8.394 1.00 40.26 106 LYS C C 1
ATOM 1487 O O . LYS C 3 106 ? -30.244 -3.513 -7.484 1.00 45.44 106 LYS C O 1
ATOM 1493 N N . ILE C 3 107 ? -29.561 -4.181 -9.520 1.00 34.04 107 ILE C N 1
ATOM 1494 C CA . ILE C 3 107 ? -28.788 -2.976 -9.757 1.00 36.15 107 ILE C CA 1
ATOM 1495 C C . ILE C 3 107 ? -29.550 -2.009 -10.660 1.00 40.86 107 ILE C C 1
ATOM 1496 O O . ILE C 3 107 ? -29.950 -2.374 -11.774 1.00 43.40 107 ILE C O 1
ATOM 1501 N N . TYR C 3 108 ? -29.738 -0.780 -10.176 1.00 32.74 108 TYR C N 1
ATOM 1502 C CA . TYR C 3 108 ? -30.396 0.278 -10.941 1.00 32.91 108 TYR C CA 1
ATOM 1503 C C . TYR C 3 108 ? -29.391 1.346 -11.363 1.00 38.89 108 TYR C C 1
ATOM 1504 O O . TYR C 3 108 ? -28.468 1.667 -10.611 1.00 39.27 108 TYR C O 1
ATOM 1513 N N . THR C 3 109 ? -29.581 1.897 -12.561 1.00 31.12 109 THR C N 1
ATOM 1514 C CA . THR C 3 109 ? -28.823 3.062 -13.020 1.00 30.69 109 THR C CA 1
ATOM 1515 C C . THR C 3 109 ? -29.736 4.269 -12.976 1.00 36.00 109 THR C C 1
ATOM 1516 O O . THR C 3 109 ? -30.914 4.173 -13.308 1.00 43.54 109 THR C O 1
ATOM 1520 N N . TYR C 3 110 ? -29.197 5.403 -12.552 1.00 36.56 110 TYR C N 1
ATOM 1521 C CA . TYR C 3 110 ? -29.957 6.633 -12.572 1.00 42.37 110 TYR C CA 1
ATOM 1522 C C . TYR C 3 110 ? -29.083 7.752 -13.101 1.00 48.58 110 TYR C C 1
ATOM 1523 O O . TYR C 3 110 ? -27.950 7.927 -12.647 1.00 42.47 110 TYR C O 1
ATOM 1532 N N . GLU C 3 111 ? -29.605 8.489 -14.078 1.00 53.91 111 GLU C N 1
ATOM 1533 C CA . GLU C 3 111 ? -28.944 9.690 -14.542 1.00 57.32 111 GLU C CA 1
ATOM 1534 C C . GLU C 3 111 ? -29.283 10.780 -13.545 1.00 65.06 111 GLU C C 1
ATOM 1535 O O . GLU C 3 111 ? -30.447 11.164 -13.390 1.00 70.47 111 GLU C O 1
ATOM 1541 N N . MET C 3 112 ? -28.262 11.239 -12.837 1.00 61.89 112 MET C N 1
ATOM 1542 C CA . MET C 3 112 ? -28.407 12.323 -11.884 1.00 65.14 112 MET C CA 1
ATOM 1543 C C . MET C 3 112 ? -27.750 13.535 -12.497 1.00 69.21 112 MET C C 1
ATOM 1544 O O . MET C 3 112 ? -26.533 13.680 -12.418 1.00 60.66 112 MET C O 1
ATOM 1549 N N . GLU C 3 113 ? -28.559 14.400 -13.104 1.00 83.78 113 GLU C N 1
ATOM 1550 C CA . GLU C 3 113 ? -28.044 15.492 -13.917 1.00 90.49 113 GLU C CA 1
ATOM 1551 C C . GLU C 3 113 ? -27.011 14.918 -14.883 1.00 82.25 113 GLU C C 1
ATOM 1552 O O . GLU C 3 113 ? -27.276 13.929 -15.559 1.00 84.54 113 GLU C O 1
ATOM 1558 N N . ASP C 3 114 ? -25.823 15.504 -14.916 1.00 75.75 114 ASP C N 1
ATOM 1559 C CA . ASP C 3 114 ? -24.788 15.036 -15.823 1.00 73.90 114 ASP C CA 1
ATOM 1560 C C . ASP C 3 114 ? -23.986 13.867 -15.257 1.00 66.23 114 ASP C C 1
ATOM 1561 O O . ASP C 3 114 ? -23.008 13.439 -15.860 1.00 67.82 114 ASP C O 1
ATOM 1566 N N . LEU C 3 115 ? -24.405 13.344 -14.109 1.00 59.22 115 LEU C N 1
ATOM 1567 C CA . LEU C 3 115 ? -23.688 12.240 -13.471 1.00 53.69 115 LEU C CA 1
ATOM 1568 C C . LEU C 3 115 ? -24.346 10.887 -13.736 1.00 52.80 115 LEU C C 1
ATOM 1569 O O . LEU C 3 115 ? -25.565 10.807 -13.909 1.00 58.19 115 LEU C O 1
ATOM 1574 N N . HIS C 3 116 ? -23.532 9.832 -13.756 1.00 36.51 116 HIS C N 1
ATOM 1575 C CA . HIS C 3 116 ? -24.024 8.454 -13.890 1.00 38.83 116 HIS C CA 1
ATOM 1576 C C . HIS C 3 116 ? -23.970 7.753 -12.545 1.00 33.28 116 HIS C C 1
ATOM 1577 O O . HIS C 3 116 ? -22.932 7.731 -11.890 1.00 40.47 116 HIS C O 1
ATOM 1584 N N . THR C 3 117 ? -25.078 7.165 -12.123 1.00 36.72 117 THR C N 1
ATOM 1585 C CA . THR C 3 117 ? -25.083 6.490 -10.831 1.00 37.71 117 THR C CA 1
ATOM 1586 C C . THR C 3 117 ? -25.607 5.065 -10.929 1.00 35.90 117 THR C C 1
ATOM 1587 O O . THR C 3 117 ? -26.422 4.740 -11.790 1.00 37.87 117 THR C O 1
ATOM 1591 N N . CYS C 3 118 ? -25.113 4.217 -10.039 1.00 34.34 118 CYS C N 1
ATOM 1592 C CA . CYS C 3 118 ? -25.640 2.878 -9.876 1.00 31.07 118 CYS C CA 1
ATOM 1593 C C 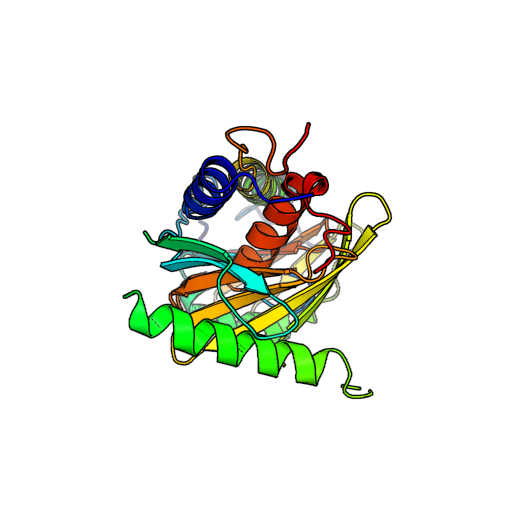. CYS C 3 118 ? -25.968 2.705 -8.426 1.00 36.32 118 CYS C C 1
ATOM 1594 O O . CYS C 3 118 ? -25.235 3.175 -7.560 1.00 42.03 118 CYS C O 1
ATOM 1597 N N . VAL C 3 119 ? -27.064 2.018 -8.152 1.00 29.44 119 VAL C N 1
ATOM 1598 C CA . VAL C 3 119 ? -27.420 1.767 -6.778 1.00 32.34 119 VAL C CA 1
ATOM 1599 C C . VAL C 3 119 ? -27.926 0.339 -6.698 1.00 30.64 119 VAL C C 1
ATOM 1600 O O . VAL C 3 119 ? -28.542 -0.145 -7.637 1.00 28.88 119 VAL C O 1
ATOM 1604 N N . ALA C 3 120 ? -27.637 -0.342 -5.596 1.00 26.17 120 ALA C N 1
ATOM 1605 C CA . ALA C 3 120 ? -28.216 -1.655 -5.353 1.00 29.99 120 ALA C CA 1
ATOM 1606 C C . ALA C 3 120 ? -28.345 -1.909 -3.864 1.00 33.01 120 ALA C C 1
ATOM 1607 O O . ALA C 3 120 ? -27.481 -1.519 -3.075 1.00 34.58 120 ALA C O 1
ATOM 1609 N N . GLN C 3 121 ? -29.427 -2.571 -3.485 1.00 32.60 121 GLN C N 1
ATOM 1610 C CA . GLN C 3 121 ? -29.588 -3.007 -2.112 1.00 37.39 121 GLN C CA 1
ATOM 1611 C C . GLN C 3 121 ? -28.558 -4.087 -1.810 1.00 42.38 121 GLN C C 1
ATOM 1612 O O . GLN C 3 121 ? -28.367 -5.020 -2.604 1.00 39.91 121 GLN C O 1
ATOM 1618 N N . ILE C 3 122 ? -27.864 -3.958 -0.683 1.00 40.58 122 ILE C N 1
ATOM 1619 C CA . ILE C 3 122 ? -27.018 -5.055 -0.245 1.00 40.26 122 ILE C CA 1
ATOM 1620 C C . ILE C 3 122 ? -27.998 -6.149 0.176 1.00 43.32 122 ILE C C 1
ATOM 1621 O O . ILE C 3 122 ? -28.893 -5.894 0.967 1.00 40.05 122 ILE C O 1
ATOM 1626 N N . PRO C 3 123 ? -27.872 -7.351 -0.414 1.00 47.46 123 PRO C N 1
ATOM 1627 C CA . PRO C 3 123 ? -28.845 -8.453 -0.285 1.00 45.23 123 PRO C CA 1
ATOM 1628 C C . PRO C 3 123 ? -29.391 -8.677 1.129 1.00 52.41 123 PRO C C 1
ATOM 1629 O O . PRO C 3 123 ? -28.639 -8.765 2.102 1.00 52.88 123 PRO C O 1
ATOM 1633 N N . ASN C 3 124 ? -30.715 -8.751 1.225 1.00 59.45 124 ASN C N 1
ATOM 1634 C CA . ASN C 3 124 ? -31.400 -8.970 2.492 1.00 64.63 124 ASN C CA 1
ATOM 1635 C C . ASN C 3 124 ? -31.074 -7.951 3.576 1.00 69.55 124 ASN C C 1
ATOM 1636 O O . ASN C 3 124 ? -31.405 -8.166 4.743 1.00 76.55 124 ASN C O 1
ATOM 1641 N N . SER C 3 125 ? -30.448 -6.839 3.195 1.00 58.72 125 SER C N 1
ATOM 1642 C CA . SER C 3 125 ? -30.089 -5.812 4.170 1.00 57.87 125 SER C CA 1
ATOM 1643 C C . SER C 3 125 ? -31.003 -4.586 4.122 1.00 59.57 125 SER C C 1
ATOM 1644 O O . SER C 3 125 ? -31.825 -4.441 3.220 1.00 60.22 125 SER C O 1
ATOM 1647 N N . ASP C 3 126 ? -30.849 -3.700 5.100 1.00 56.36 126 ASP C N 1
ATOM 1648 C CA . ASP C 3 126 ? -31.490 -2.392 5.041 1.00 53.49 126 ASP C CA 1
ATOM 1649 C C . ASP C 3 126 ? -30.558 -1.337 4.420 1.00 55.11 126 ASP C C 1
ATOM 1650 O O . ASP C 3 126 ? -30.808 -0.141 4.538 1.00 60.67 126 ASP C O 1
ATOM 1655 N N . LEU C 3 127 ? -29.490 -1.780 3.760 1.00 37.36 127 LEU C N 1
ATOM 1656 C CA . LEU C 3 127 ? -28.499 -0.859 3.193 1.00 41.98 127 LEU C CA 1
ATOM 1657 C C . LEU C 3 127 ? -28.460 -0.854 1.673 1.00 44.34 127 LEU C C 1
ATOM 1658 O O . LEU C 3 127 ? -28.676 -1.880 1.020 1.00 48.48 127 LEU C O 1
ATOM 1663 N N . LEU C 3 128 ? -28.147 0.302 1.106 1.00 37.93 128 LEU C N 1
ATOM 1664 C CA . LEU C 3 128 ? -27.912 0.366 -0.324 1.00 35.40 128 LEU C CA 1
ATOM 1665 C C . LEU C 3 128 ? -26.465 0.749 -0.553 1.00 35.16 128 LEU C C 1
ATOM 1666 O O . LEU C 3 128 ? -25.906 1.580 0.181 1.00 32.20 128 LEU C O 1
ATOM 1671 N N . LEU C 3 129 ? -25.868 0.133 -1.570 1.00 28.87 129 LEU C N 1
ATOM 1672 C CA . LEU C 3 129 ? -24.587 0.581 -2.105 1.00 31.36 129 LEU C CA 1
ATOM 1673 C C . LEU C 3 129 ? -24.834 1.526 -3.278 1.00 34.68 129 LEU C C 1
ATOM 1674 O O . LEU C 3 129 ? -25.602 1.203 -4.194 1.00 28.10 129 LEU C O 1
ATOM 1679 N N . LEU C 3 130 ? -24.159 2.674 -3.265 1.00 31.74 130 LEU C N 1
ATOM 1680 C CA . LEU C 3 130 ? -24.347 3.698 -4.292 1.00 27.90 130 LEU C CA 1
ATOM 1681 C C . LEU C 3 130 ? -23.012 4.174 -4.898 1.00 29.23 130 LEU C C 1
ATOM 1682 O O . LEU C 3 130 ? -22.123 4.628 -4.173 1.00 34.05 130 LEU C O 1
ATOM 1687 N N . PHE C 3 131 ? -22.864 4.058 -6.221 1.00 29.95 131 PHE C N 1
ATOM 1688 C CA . PHE C 3 131 ? -21.707 4.619 -6.932 1.00 29.63 131 PHE C CA 1
ATOM 1689 C C . PHE C 3 131 ? -22.084 5.901 -7.697 1.00 37.53 131 PHE C C 1
ATOM 1690 O O . PHE C 3 131 ? -23.080 5.939 -8.418 1.00 33.25 131 PHE C O 1
ATOM 1698 N N . ILE C 3 132 ? -21.274 6.942 -7.560 1.00 34.51 132 ILE C N 1
ATOM 1699 C CA . ILE C 3 132 ? -21.481 8.152 -8.333 1.00 30.04 132 ILE C CA 1
ATOM 1700 C C . ILE C 3 132 ? -20.253 8.444 -9.178 1.00 38.27 132 ILE C C 1
ATOM 1701 O O . ILE C 3 132 ? -19.137 8.579 -8.662 1.00 40.85 132 ILE C O 1
ATOM 1706 N N . ALA C 3 133 ? -20.470 8.551 -10.484 1.00 38.35 133 ALA C N 1
ATOM 1707 C CA . ALA C 3 133 ? -19.382 8.703 -11.438 1.00 40.98 133 ALA C CA 1
ATOM 1708 C C . ALA C 3 133 ? -19.711 9.868 -12.358 1.00 42.16 133 ALA C C 1
ATOM 1709 O O . ALA C 3 133 ? -20.852 10.305 -12.407 1.00 43.40 133 ALA C O 1
ATOM 1711 N N . GLU C 3 134 ? -18.722 10.361 -13.097 1.00 51.55 134 GLU C N 1
ATOM 1712 C CA . GLU C 3 134 ? -18.972 11.385 -14.116 1.00 54.80 134 GLU C CA 1
ATOM 1713 C C . GLU C 3 134 ? -19.740 10.820 -15.310 1.00 46.07 134 GLU C C 1
ATOM 1714 O O . GLU C 3 134 ? -19.759 9.621 -15.531 1.00 44.67 134 GLU C O 1
ATOM 1720 N N . GLY C 3 135 ? -20.341 11.700 -16.099 1.00 51.17 135 GLY C N 1
ATOM 1721 C CA . GLY C 3 135 ? -21.110 11.290 -17.260 1.00 48.72 135 GLY C CA 1
ATOM 1722 C C . GLY C 3 135 ? -20.305 10.615 -18.359 1.00 45.73 135 GLY C C 1
ATOM 1723 O O . GLY C 3 135 ? -20.873 10.174 -19.351 1.00 49.00 135 GLY C O 1
ATOM 1724 N N . SER C 3 136 ? -18.987 10.542 -18.197 1.00 41.48 136 SER C N 1
ATOM 1725 C CA . SER C 3 136 ? -18.141 9.853 -19.162 1.00 40.06 136 SER C CA 1
ATOM 1726 C C . SER C 3 136 ? -17.876 8.398 -18.747 1.00 45.55 136 SER C C 1
ATOM 1727 O O . SER C 3 136 ? -17.283 7.630 -19.498 1.00 47.25 136 SER C O 1
ATOM 1730 N N . PHE C 3 137 ? -18.290 8.031 -17.540 1.00 43.05 137 PHE C N 1
ATOM 1731 C CA . PHE C 3 137 ? -18.094 6.668 -17.061 1.00 38.87 137 PHE C CA 1
ATOM 1732 C C . PHE C 3 137 ? -19.220 5.796 -17.614 1.00 36.84 137 PHE C C 1
ATOM 1733 O O . PHE C 3 137 ? -20.381 6.002 -17.263 1.00 40.45 137 PHE C O 1
ATOM 1741 N N . PRO C 3 138 ? -18.884 4.825 -18.484 1.00 35.21 138 PRO C N 1
ATOM 1742 C CA . PRO C 3 138 ? -19.915 4.017 -19.171 1.00 38.56 138 PRO C CA 1
ATOM 1743 C C . PRO C 3 138 ? -20.765 3.232 -18.180 1.00 33.90 138 PRO C C 1
ATOM 1744 O O . PRO C 3 138 ? -20.215 2.616 -17.263 1.00 33.23 138 PRO C O 1
ATOM 1748 N N . TYR C 3 139 ? -22.084 3.287 -18.352 1.00 28.96 139 TYR C N 1
ATOM 1749 C CA . TYR C 3 139 ? -23.034 2.652 -17.436 1.00 26.94 139 TYR C CA 1
ATOM 1750 C C . TYR C 3 139 ? -22.800 1.149 -17.293 1.00 32.79 139 TYR C C 1
ATOM 1751 O O . TYR C 3 139 ? -22.774 0.624 -16.170 1.00 27.09 139 TYR C O 1
ATOM 1760 N N . GLY C 3 140 ? -22.632 0.461 -18.427 1.00 31.19 140 GLY C N 1
ATOM 1761 C CA . GLY C 3 140 ? -22.341 -0.965 -18.414 1.00 32.93 140 GLY C CA 1
ATOM 1762 C C . GLY C 3 140 ? -21.124 -1.292 -17.556 1.00 28.42 140 GLY C C 1
ATOM 1763 O O . GLY C 3 140 ? -21.114 -2.281 -16.821 1.00 28.60 140 GLY C O 1
ATOM 1764 N N . LEU C 3 141 ? -20.102 -0.447 -17.629 1.00 24.21 141 LEU C N 1
ATOM 1765 C CA . LEU C 3 141 ? -18.916 -0.631 -16.805 1.00 26.32 141 LEU C CA 1
ATOM 1766 C C . LEU C 3 141 ? -19.218 -0.347 -15.331 1.00 31.31 141 LEU C C 1
ATOM 1767 O O . LEU C 3 141 ? -18.744 -1.076 -14.440 1.00 22.40 141 LEU C O 1
ATOM 1772 N N . LEU C 3 142 ? -20.017 0.696 -15.077 1.00 24.28 142 LEU C N 1
ATOM 1773 C CA . LEU C 3 142 ? -20.405 1.060 -13.715 1.00 25.06 142 LEU C CA 1
ATOM 1774 C C . LEU C 3 142 ? -21.137 -0.103 -13.039 1.00 26.11 142 LEU C C 1
ATOM 1775 O O . LEU C 3 142 ? -20.917 -0.428 -11.863 1.00 24.28 142 LEU C O 1
ATOM 1780 N N . VAL C 3 143 ? -22.027 -0.721 -13.800 1.00 24.94 143 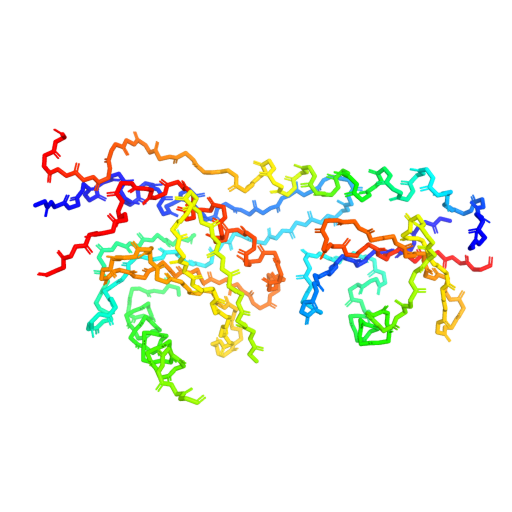VAL C N 1
ATOM 1781 C CA . VAL C 3 143 ? -22.824 -1.835 -13.306 1.00 26.50 143 VAL C CA 1
ATOM 1782 C C . VAL C 3 143 ? -21.938 -3.024 -12.912 1.00 27.13 143 VAL C C 1
ATOM 1783 O O . VAL C 3 143 ? -22.132 -3.627 -11.846 1.00 24.48 143 VAL C O 1
ATOM 1787 N N . ILE C 3 144 ? -20.962 -3.346 -13.764 1.00 31.70 144 ILE C N 1
ATOM 1788 C CA . ILE C 3 144 ? -19.991 -4.400 -13.470 1.00 29.59 144 ILE C CA 1
ATOM 1789 C C . ILE C 3 144 ? -19.201 -4.067 -12.199 1.00 30.80 144 ILE C C 1
ATOM 1790 O O . ILE C 3 144 ? -19.050 -4.920 -11.316 1.00 30.85 144 ILE C O 1
ATOM 1795 N N . LYS C 3 145 ? -18.738 -2.822 -12.095 1.00 29.81 145 LYS C N 1
ATOM 1796 C CA . LYS C 3 145 ? -17.990 -2.365 -10.918 1.00 29.12 145 LYS C CA 1
ATOM 1797 C C . LYS C 3 145 ? -18.794 -2.597 -9.628 1.00 29.19 145 LYS C C 1
ATOM 1798 O O . LYS C 3 145 ? -18.283 -3.147 -8.649 1.00 26.31 145 LYS C O 1
ATOM 1804 N N . ILE C 3 146 ? -20.063 -2.205 -9.637 1.00 34.39 146 ILE C N 1
ATOM 1805 C CA . ILE C 3 146 ? -20.883 -2.326 -8.426 1.00 31.75 146 ILE C CA 1
ATOM 1806 C C . ILE C 3 146 ? -21.244 -3.778 -8.128 1.00 28.65 146 ILE C C 1
ATOM 1807 O O . ILE C 3 146 ? -21.290 -4.172 -6.975 1.00 32.72 146 ILE C O 1
ATOM 1812 N N . GLU C 3 147 ? -21.458 -4.590 -9.161 1.00 31.59 147 GLU C N 1
ATOM 1813 C CA . GLU C 3 147 ? -21.790 -5.995 -8.935 1.00 38.11 147 GLU C CA 1
ATOM 1814 C C . GLU C 3 147 ? -20.633 -6.735 -8.250 1.00 34.84 147 GLU C C 1
ATOM 1815 O O . GLU C 3 147 ? -20.840 -7.426 -7.250 1.00 37.23 147 GLU C O 1
ATOM 1821 N N . ARG C 3 148 ? -19.422 -6.571 -8.782 1.00 31.19 148 ARG C N 1
ATOM 1822 C CA . ARG C 3 148 ? -18.212 -7.159 -8.192 1.00 33.13 148 ARG C CA 1
ATOM 1823 C C . ARG C 3 148 ? -17.926 -6.614 -6.791 1.00 36.52 148 ARG C C 1
ATOM 1824 O O . ARG C 3 148 ? -17.532 -7.370 -5.895 1.00 33.47 148 ARG C O 1
ATOM 1832 N N . ALA C 3 149 ? -18.103 -5.306 -6.609 1.00 33.35 149 ALA C N 1
ATOM 1833 C CA . ALA C 3 149 ? -17.961 -4.701 -5.281 1.00 34.06 149 ALA C CA 1
ATOM 1834 C C . ALA C 3 149 ? -18.887 -5.378 -4.269 1.00 31.60 149 ALA C C 1
ATOM 1835 O O . ALA C 3 149 ? -18.464 -5.734 -3.168 1.00 31.64 149 ALA C O 1
ATOM 1837 N N . MET C 3 150 ? -20.144 -5.571 -4.658 1.00 31.09 150 MET C N 1
ATOM 1838 C CA . MET C 3 150 ? -21.147 -6.209 -3.795 1.00 31.36 150 MET C CA 1
ATOM 1839 C C . MET C 3 150 ? -20.708 -7.602 -3.361 1.00 34.18 150 MET C C 1
ATOM 1840 O O . MET C 3 150 ? -21.024 -8.041 -2.260 1.00 38.22 150 MET C O 1
ATOM 1845 N N . ARG C 3 151 ? -19.972 -8.296 -4.226 1.00 34.95 151 ARG C N 1
ATOM 1846 C CA . ARG C 3 151 ? -19.463 -9.625 -3.884 1.00 45.22 151 ARG C CA 1
ATOM 1847 C C . ARG C 3 151 ? -18.519 -9.592 -2.686 1.00 46.33 151 ARG C C 1
ATOM 1848 O O . ARG C 3 151 ? -18.336 -10.608 -2.013 1.00 50.09 151 ARG C O 1
ATOM 1856 N N . GLU C 3 152 ? -17.930 -8.429 -2.413 1.00 40.67 152 GLU C N 1
ATOM 1857 C CA . GLU C 3 152 ? -17.015 -8.302 -1.282 1.00 45.44 152 GLU C CA 1
ATOM 1858 C C . GLU C 3 152 ? -17.734 -7.895 -0.002 1.00 42.98 152 GLU C C 1
ATOM 1859 O O . GLU C 3 152 ? -17.090 -7.662 1.016 1.00 51.69 152 GLU C O 1
ATOM 1865 N N . LEU C 3 153 ? -19.060 -7.801 -0.052 1.00 38.59 153 LEU C N 1
ATOM 1866 C CA . LEU C 3 153 ? -19.821 -7.257 1.078 1.00 43.67 153 LEU C CA 1
ATOM 1867 C C . LEU C 3 153 ? -20.711 -8.295 1.763 1.00 46.30 153 LEU C C 1
ATOM 1868 O O . LEU C 3 153 ? -21.737 -7.951 2.349 1.00 39.20 153 LEU C O 1
ATOM 1873 N N . THR C 3 154 ? -20.315 -9.559 1.686 1.00 48.54 154 THR C N 1
ATOM 1874 C CA . THR C 3 154 ? -21.074 -10.624 2.321 1.00 51.72 154 THR C CA 1
ATOM 1875 C C . THR C 3 154 ? -21.272 -10.377 3.823 1.00 51.41 154 THR C C 1
ATOM 1876 O O . THR C 3 154 ? -22.327 -10.694 4.357 1.00 58.02 154 THR C O 1
ATOM 1880 N N . ASP C 3 155 ? -20.284 -9.776 4.487 1.00 48.03 155 ASP C N 1
ATOM 1881 C CA . ASP C 3 155 ? -20.428 -9.385 5.897 1.00 50.39 155 ASP C CA 1
ATOM 1882 C C . ASP C 3 155 ? -21.654 -8.500 6.147 1.00 52.93 155 ASP C C 1
ATOM 1883 O O . ASP C 3 155 ? -22.134 -8.420 7.269 1.00 59.00 155 ASP C O 1
ATOM 1888 N N . LEU C 3 156 ? -22.149 -7.814 5.121 1.00 49.21 156 LEU C N 1
ATOM 1889 C CA . LEU C 3 156 ? -23.276 -6.902 5.331 1.00 48.16 156 LEU C CA 1
ATOM 1890 C C . LEU C 3 156 ? -24.604 -7.444 4.829 1.00 47.33 156 LEU C C 1
ATOM 1891 O O . LEU C 3 156 ? -25.633 -6.795 5.000 1.00 54.50 156 LEU C O 1
ATOM 1896 N N . PHE C 3 157 ? -24.593 -8.620 4.209 1.00 43.18 157 PHE C N 1
ATOM 1897 C CA . PHE C 3 157 ? -25.854 -9.248 3.808 1.00 44.58 157 PHE C CA 1
ATOM 1898 C C . PHE C 3 157 ? -26.703 -9.458 5.057 1.00 43.62 157 PHE C C 1
ATOM 1899 O O . PHE C 3 157 ? -26.188 -9.877 6.088 1.00 52.48 157 PHE C O 1
ATOM 1907 N N . GLY C 3 158 ? -27.989 -9.136 4.986 1.00 45.36 158 GLY C N 1
ATOM 1908 C CA . GLY C 3 158 ? -28.871 -9.364 6.123 1.00 49.80 158 GLY C CA 1
ATOM 1909 C C . GLY C 3 158 ? -28.780 -8.329 7.237 1.00 55.51 158 GLY C C 1
ATOM 1910 O O . GLY C 3 158 ? -29.526 -8.405 8.217 1.00 65.73 158 GLY C O 1
ATOM 1911 N N . TYR C 3 159 ? -27.869 -7.368 7.094 1.00 51.66 159 TYR C N 1
ATOM 1912 C CA . TYR C 3 159 ? -27.754 -6.281 8.056 1.00 51.52 159 TYR C CA 1
ATOM 1913 C C . TYR C 3 159 ? -29.079 -5.558 8.182 1.00 56.71 159 TYR C C 1
ATOM 1914 O O . TYR C 3 159 ? -29.562 -4.947 7.229 1.00 56.61 159 TYR C O 1
ATOM 1923 N N . LYS C 3 160 ? -29.668 -5.643 9.368 1.00 63.75 160 LYS C N 1
ATOM 1924 C CA . LYS C 3 160 ? -30.989 -5.087 9.602 1.00 68.10 160 LYS C CA 1
ATOM 1925 C C . LYS C 3 160 ? -30.890 -3.903 10.562 1.00 70.80 160 LYS C C 1
ATOM 1926 O O . LYS C 3 160 ? -30.141 -3.957 11.537 1.00 78.08 160 LYS C O 1
ATOM 1932 N N . LEU C 3 161 ? -31.624 -2.830 10.275 1.00 66.83 161 LEU C N 1
ATOM 1933 C CA . LEU C 3 161 ? -31.732 -1.704 11.206 1.00 70.04 161 LEU C CA 1
ATOM 1934 C C . LEU C 3 161 ? -32.869 -1.906 12.200 1.00 69.35 161 LEU C C 1
ATOM 1935 O O . LEU C 3 161 ? -32.787 -1.457 13.342 1.00 75.18 161 LEU C O 1
#

Nearest PDB structures (foldseek):
  4xpm-assembly1_A  TM=1.026E+00  e=1.310E-05  Saccharomyces cerevisiae S288C
  6jwp-assembly1_D  TM=9.818E-01  e=9.244E-12  Saccharomyces cerevisiae S288C
  6uri-assembly1_M  TM=7.596E-01  e=9.860E-03  Homo sapiens
  4afi-assembly1_B  TM=7.558E-01  e=1.995E-02  Homo sapiens
  2vx8-assembly1_B  TM=7.705E-01  e=3.009E-02  Homo sapiens

Radius of gyration: 19.42 Å; Cα contacts (8 Å, |Δi|>4): 503; chains: 3; bounding box: 42×39×63 Å

Sequence (249 aa):
SPDSAKISKEQLKKLHSNILNEIFSQSQVNKPGPLTVPFDIKGTIAFDTHGNVIESTGVGSQRIEDIGDLSKVTLDAEGFAQVQGDSLLVHLYKRNDITLAVYTSAVMLHSKNVKGFLENTLKPYDLHSVDFKTSSLQSSMIITATNGGILSYATSNSVNNLKMMSLLIKDKWSEDENDTNSCYPVEIDSFKTKIYTYEMEDLHTCVAQIPNSDLLLLFIAEGSFPYGLLVIKIERAMRELTDLFGYKL

GO terms:
  GO:0031902 late endosome membrane (C, IDA)
  GO:0000329 fungal-type vacuole membrane (C, IDA)
  GO:0071986 Ragulator complex (C, IDA)
  GO:0000329 fungal-type vacuole membrane (C, HDA)
  GO:0005829 cytosol (C, HDA)
  GO:0016237 microautophagy (P, IMP)
  GO:0072665 protein localization to vacuole (P, IMP)
  GO:0007035 vacuolar acidification (P, IMP)
  GO:0071986 Ragulator complex (C, IPI)
  GO:0005515 protein binding (F, IPI)
  GO:0005770 late endosome (C, IDA)
  GO:0032456 endocytic recycling (P, IDA)
  GO:0005774 vacuolar membrane (C, EXP)

Solvent-accessible surface area: 12038 Å² total; per-residue (Å²): 64,85,80,21,111,102,9,29,47,121,108,6,101,125,24,6,42,45,2,13,95,18,0,52,78,47,1,110,10,124,84,79,14,55,0,21,53,111,178,135,74,100,3,4,0,1,4,17,81,81,24,29,28,0,0,18,19,50,40,0,51,145,63,54,149,47,12,38,112,9,62,167,41,126,41,46,117,122,11,12,12,51,50,97,82,68,90,18,20,4,3,1,5,80,143,100,94,10,10,1,0,0,0,0,49,87,130,137,30,51,85,164,18,2,69,14,0,0,88,56,1,16,73,55,0,82,8,158,32,12,141,24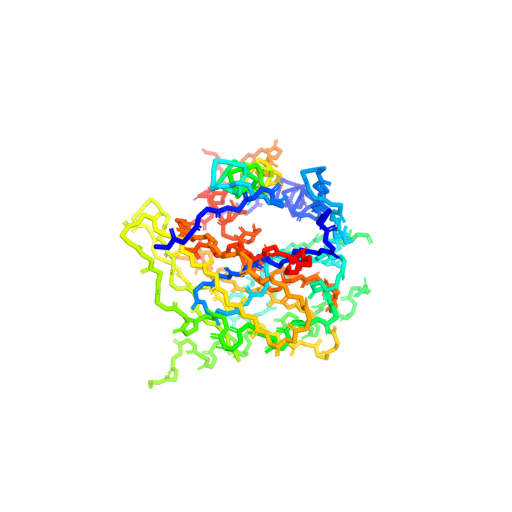,135,8,45,35,0,29,0,0,0,0,0,10,17,65,111,4,32,57,73,12,77,1,58,87,107,55,94,124,46,2,154,105,10,0,76,71,0,31,56,78,19,35,118,55,52,120,73,156,144,18,50,23,108,29,99,8,107,88,85,147,10,88,2,14,8,11,105,20,155,109,31,21,0,0,0,0,44,0,0,87,3,29,0,0,0,0,0,0,0,79,38,86,1,13,34,1,0,0,9,24,5,0,22,48,0,2,104,48,0,69,55,0,29,36,29,132,117

Organism: Saccharomyces cerevisiae (strain ATCC 204508 / S288c) (NCBI:txid559292)